Protein 1ORU (pdb70)

Organism: Bacillus subtilis (strain 168) (NCBI:txid224308)

Nearest PDB structures (foldseek):
  1oru-assembly1_B  TM=1.001E+00  e=6.224E-38  Bacillus subtilis
  5yhh-assembly1_A  TM=7.419E-01  e=4.496E-05  Geobacillus stearothermophilus
  7p41-assembly1_D  TM=6.239E-01  e=7.437E-05  Homo sapiens
  6fw2-assembly1_A  TM=5.948E-01  e=1.485E-04  Homo sapiens
  4h02-assembly2_D  TM=1.790E-01  e=3.484E+00  Plasmodium falciparum 3D7

Foldseek 3Di:
DDKKWWFQWFWAAQDCDLQTDTFKFWADFQATVSGPRGDQWDFDDPVNPPPGGDIDGRFQRFFEAELQLQVQLCVLPHPGDDVSLLSHRTYIYPHQQQPQDFQKWKAFPFGWIWGWPHHDQDDQRSQVSVCVVVVVDPPSSVSSNVSCVSRVHTGTGTPGIGMHGRTTMMMIGGDD/DDKWWWFQWFWAAQDCDLQTDTWKFWADFQATVNGNRRDQWDFDDPVNPPPTGDIDGRFQRAWEAELVLQVQLCVLPHPTDDCSLLSHRTYMYDDQQQPQDFQKKKAWPFRWIWGWPHHDQDDQRSQVSVCVVVVVDPPSSVSSNVSCPSRSGTGTGTPGIDMHGRTIMMMMGGDD

Secondary structure (DSSP, 8-state):
-B--EEEEEE-B--SS-SS-B--EEEEBTTBSTTSTT-SSEEE--TT----TT-EEE----EEEEEHHHHHHHHH---S---GGGGT-SEEEE---GGGPPTT-EEE-TTS-EEEEEEE----HHHHHHHHHHSTTSTTHHHHHHHHSTTSS-EEEEEEE-EEEETT-EEEEEB--/-B--EEEEEE-B--SSSS--B--EEEEBTTBSTTSTT-SSEEE--TT----TT-EEE---SEEEEEHHHHHHHHH---S---GGGGT-SEEEE---GGGPPTT-EEE-TTS-EEEEEEE----HHHHHHHHHH-TTSSSHHHHHHHHHTT-S-EEEEEEE-EEEETT-EEEEEB--

Solvent-accessible surface area: 15617 Å² total

InterPro domains:
  IPR005302 Molybdenum cofactor sulfurase, C-terminal [PF03473] (62-177)
  IPR005302 Molybdenum cofactor sulfurase, C-terminal [PS51340] (15-179)
  IPR011037 Pyruvate kinase-like, insert domain superfamily [SSF50800] (1-179)
  IPR052716 MOSC domain-containing protein [PTHR36930] (4-184)

CATH classification: 2.40.33.20

Radius of gyration: 21.61 Å; Cα contacts (8 Å, |Δi|>4): 963; chains: 2; bounding box: 48×50×66 Å

Structure (mmCIF, N/CA/C/O backbone):
data_1ORU
#
_entry.id   1ORU
#
_cell.length_a   42.652
_cell.length_b   87.202
_cell.length_c   122.249
_cell.angle_alpha   90.00
_cell.angle_beta   90.00
_cell.angle_gamma   90.00
#
_symmetry.space_group_name_H-M   'P 21 21 21'
#
loop_
_entity.id
_entity.type
_entity.pdbx_description
1 polymer 'yuaD protein'
2 non-polymer 'SULFATE ION'
3 non-polymer 'CHLORIDE ION'
4 water water
#
loop_
_atom_site.group_PDB
_atom_site.id
_atom_site.type_symbol
_atom_site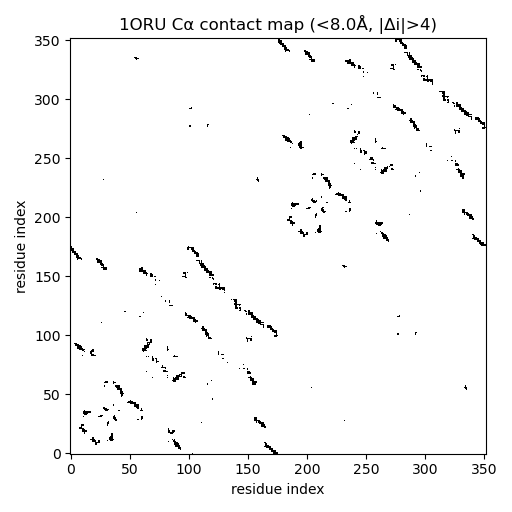.label_atom_id
_atom_site.label_alt_id
_atom_site.label_comp_id
_atom_site.label_asym_id
_atom_site.label_entity_id
_atom_site.label_seq_id
_atom_site.pdbx_PDB_ins_code
_atom_site.Cartn_x
_atom_site.Cartn_y
_atom_site.Cartn_z
_atom_site.occupancy
_atom_site.B_iso_or_equiv
_atom_site.auth_seq_id
_atom_site.auth_comp_id
_atom_site.auth_asym_id
_atom_site.auth_atom_id
_atom_site.pdbx_PDB_model_num
ATOM 9 N N . TRP A 1 5 ? 18.835 54.999 38.718 1.00 52.22 2 TRP A N 1
ATOM 10 C CA . TRP A 1 5 ? 18.496 56.036 37.752 1.00 46.43 2 TRP A CA 1
ATOM 11 C C . TRP A 1 5 ? 19.434 57.228 37.900 1.00 45.12 2 TRP A C 1
ATOM 12 O O . TRP A 1 5 ? 19.279 58.013 38.831 1.00 45.71 2 TRP A O 1
ATOM 23 N N . LYS A 1 6 ? 20.409 57.368 37.006 1.00 44.08 3 LYS A N 1
ATOM 24 C CA . LYS A 1 6 ? 21.302 58.523 37.089 1.00 42.61 3 LYS A CA 1
ATOM 25 C C . LYS A 1 6 ? 20.816 59.537 36.058 1.00 39.15 3 LYS A C 1
ATOM 26 O O . LYS A 1 6 ? 20.659 59.211 34.881 1.00 37.66 3 LYS A O 1
ATOM 32 N N . ARG A 1 7 ? 20.565 60.762 36.504 1.00 35.63 4 ARG A N 1
ATOM 33 C CA . ARG A 1 7 ? 20.079 61.803 35.608 1.00 32.66 4 ARG A CA 1
ATOM 34 C C . ARG A 1 7 ? 21.157 62.715 35.049 1.00 31.52 4 ARG A C 1
ATOM 35 O O . ARG A 1 7 ? 22.111 63.067 35.739 1.00 29.17 4 ARG A O 1
ATOM 59 N N . THR A 1 9 ? 21.729 65.997 31.789 1.00 22.74 6 THR A N 1
ATOM 60 C CA . THR A 1 9 ? 21.110 66.895 30.824 1.00 19.66 6 THR A CA 1
ATOM 61 C C . THR A 1 9 ? 21.879 66.884 29.508 1.00 17.99 6 THR A C 1
ATOM 62 O O . THR A 1 9 ? 23.112 66.886 29.502 1.00 17.42 6 THR A O 1
ATOM 66 N N . ALA A 1 10 ? 21.143 66.843 28.402 1.00 15.21 7 ALA A N 1
ATOM 67 C CA . ALA A 1 10 ? 21.739 66.867 27.072 1.00 14.19 7 ALA A CA 1
ATOM 68 C C . ALA A 1 10 ? 20.873 67.764 26.195 1.00 14.30 7 ALA A C 1
ATOM 69 O O . ALA A 1 10 ? 19.995 68.474 26.698 1.00 12.27 7 ALA A O 1
ATOM 71 N N . LYS A 1 11 ? 21.101 67.716 24.888 1.00 12.97 8 LYS A N 1
ATOM 72 C CA . LYS A 1 11 ? 20.373 68.575 23.971 1.00 13.60 8 LYS A CA 1
ATOM 73 C C . LYS A 1 11 ? 20.000 67.922 22.649 1.00 14.82 8 LYS A C 1
ATOM 74 O O . LYS A 1 11 ? 20.761 67.133 22.098 1.00 13.57 8 LYS A O 1
ATOM 80 N N . ALA A 1 12 ? 18.815 68.261 22.148 1.00 14.59 9 ALA A N 1
ATOM 81 C CA . ALA A 1 12 ? 18.359 67.752 20.863 1.00 15.26 9 ALA A CA 1
ATOM 82 C C . ALA A 1 12 ? 18.793 68.811 19.848 1.00 15.94 9 ALA A C 1
ATOM 83 O O . ALA A 1 12 ? 18.141 69.849 19.712 1.00 16.87 9 ALA A O 1
ATOM 85 N N . GLU A 1 13 ? 19.910 68.562 19.165 1.00 16.79 10 GLU A N 1
ATOM 86 C CA . GLU A 1 13 ? 20.440 69.500 18.171 1.00 17.35 10 GLU A CA 1
ATOM 87 C C . GLU A 1 13 ? 19.589 69.556 16.915 1.00 17.11 10 GLU A C 1
ATOM 88 O O . GLU A 1 13 ? 19.429 70.621 16.316 1.00 17.81 10 GLU A O 1
ATOM 94 N N . GLY A 1 14 ? 19.053 68.407 16.513 1.00 13.70 11 GLY A N 1
ATOM 95 C CA . GLY A 1 14 ? 18.239 68.366 15.315 1.00 13.24 11 GLY A CA 1
ATOM 96 C C . GLY A 1 14 ? 17.123 67.344 15.358 1.00 12.99 11 GLY A C 1
ATOM 97 O O . GLY A 1 14 ? 17.231 66.320 16.036 1.00 12.98 11 GLY A O 1
ATOM 98 N N . LEU A 1 15 ? 16.044 67.639 14.640 1.00 13.00 12 LEU A N 1
ATOM 99 C CA . LEU A 1 15 ? 14.883 66.757 14.551 1.00 14.13 12 LEU A CA 1
ATOM 100 C C . LEU A 1 15 ? 14.665 66.511 13.060 1.00 15.42 12 LEU A C 1
ATOM 101 O O . LEU A 1 15 ? 14.835 67.429 12.247 1.00 17.07 12 LEU A O 1
ATOM 106 N N . TYR A 1 16 ? 14.288 65.288 12.694 1.00 13.40 13 TYR A N 1
ATOM 107 C CA . TYR A 1 16 ? 14.104 64.951 11.283 1.00 14.05 13 TYR A CA 1
ATOM 108 C C . TYR A 1 16 ? 12.980 63.942 11.072 1.00 15.63 13 TYR A C 1
ATOM 109 O O . TYR A 1 16 ? 12.689 63.125 11.947 1.00 15.05 13 TYR A O 1
ATOM 118 N N . ILE A 1 17 ? 12.369 63.979 9.893 1.00 15.26 14 ILE A N 1
ATOM 119 C CA . ILE A 1 17 ? 11.291 63.053 9.587 1.00 16.42 14 ILE A CA 1
ATOM 120 C C . ILE A 1 17 ? 11.489 62.404 8.222 1.00 17.77 14 ILE A C 1
ATOM 121 O O . ILE A 1 17 ? 12.066 63.008 7.315 1.00 17.48 14 ILE A O 1
ATOM 126 N N . ALA A 1 18 ? 11.022 61.165 8.094 1.00 18.86 15 ALA A N 1
ATOM 127 C CA . ALA A 1 18 ? 11.092 60.428 6.834 1.00 19.56 15 ALA A CA 1
ATOM 128 C C . ALA A 1 18 ? 9.653 60.463 6.333 1.00 20.85 15 ALA A C 1
ATOM 129 O O . ALA A 1 18 ? 8.857 59.586 6.664 1.00 20.53 15 ALA A O 1
ATOM 131 N N . ASP A 1 19 ? 9.316 61.488 5.552 1.00 20.96 16 ASP A N 1
ATOM 132 C CA . ASP A 1 19 ? 7.952 61.651 5.058 1.00 23.14 16 ASP A CA 1
ATOM 133 C C . ASP A 1 19 ? 7.631 60.923 3.757 1.00 21.47 16 ASP A C 1
ATOM 134 O O . ASP A 1 19 ? 6.505 60.996 3.261 1.00 22.69 16 ASP A O 1
ATOM 139 N N . THR A 1 20 ? 8.617 60.225 3.206 1.00 21.44 17 THR A N 1
ATOM 140 C CA . THR A 1 20 ? 8.416 59.456 1.982 1.00 21.72 17 THR A CA 1
ATOM 141 C C . THR A 1 20 ? 8.937 58.046 2.222 1.00 23.77 17 THR A C 1
ATOM 142 O O . THR A 1 20 ? 9.210 57.664 3.365 1.00 22.47 17 THR A O 1
ATOM 146 N N . LYS A 1 21 ? 9.088 57.281 1.148 1.00 24.33 18 LYS A N 1
ATOM 147 C CA . LYS A 1 21 ? 9.585 55.913 1.249 1.00 26.74 18 LYS A CA 1
ATOM 148 C C . LYS A 1 21 ? 11.086 55.874 1.534 1.00 24.50 18 LYS A C 1
ATOM 149 O O . LYS A 1 21 ? 11.610 54.853 1.968 1.00 24.95 18 LYS A O 1
ATOM 155 N N . SER A 1 22 ? 11.775 56.982 1.284 1.00 23.42 19 SER A N 1
ATOM 156 C CA . SER A 1 22 ? 13.216 57.064 1.523 1.00 21.93 19 SER A CA 1
ATOM 157 C C . SER A 1 22 ? 13.507 57.103 3.017 1.00 23.38 19 SER A C 1
ATOM 158 O O . SER A 1 22 ? 12.781 57.748 3.766 1.00 22.34 19 SER A O 1
ATOM 161 N N . PHE A 1 23 ? 14.565 56.430 3.459 1.00 23.11 20 PHE A N 1
ATOM 162 C CA . PHE A 1 23 ? 14.870 56.460 4.881 1.00 24.36 20 PHE A CA 1
ATOM 163 C C . PHE A 1 23 ? 15.746 57.650 5.248 1.00 24.34 20 PHE A C 1
ATOM 164 O O . PHE A 1 23 ? 15.991 57.903 6.425 1.00 25.10 20 PHE A O 1
ATOM 172 N N . VAL A 1 24 ? 16.219 58.383 4.242 1.00 21.79 21 VAL A N 1
ATOM 173 C CA . VAL A 1 24 ? 17.023 59.570 4.505 1.00 20.63 21 VAL A CA 1
ATOM 174 C C . VAL A 1 24 ? 16.011 60.623 4.943 1.00 21.07 21 VAL A C 1
ATOM 175 O O . VAL A 1 24 ? 15.108 60.997 4.192 1.00 21.08 21 VAL A O 1
ATOM 179 N N . THR A 1 25 ? 16.158 61.079 6.180 1.00 19.70 22 THR A N 1
ATOM 180 C CA . THR A 1 25 ? 15.236 62.040 6.762 1.00 18.90 22 THR A CA 1
ATOM 181 C C . THR A 1 25 ? 15.528 63.491 6.399 1.00 19.77 22 THR A C 1
ATOM 182 O O . THR A 1 25 ? 16.603 63.805 5.878 1.00 17.26 22 THR A O 1
ATOM 186 N N . LYS A 1 26 ? 14.556 64.367 6.658 1.00 19.07 23 LYS A N 1
ATOM 187 C CA . LYS A 1 26 ? 14.721 65.792 6.385 1.00 20.07 23 LYS A CA 1
ATOM 188 C C . LYS A 1 26 ? 14.449 66.583 7.659 1.00 18.63 23 LYS A C 1
ATOM 189 O O . LYS A 1 26 ? 13.506 66.293 8.402 1.00 17.78 23 LYS A O 1
ATOM 195 N N . GLN A 1 27 ? 15.287 67.581 7.909 1.00 18.69 24 GLN A N 1
ATOM 196 C CA . GLN A 1 27 ? 15.177 68.378 9.118 1.00 18.49 24 GLN A CA 1
ATOM 197 C C . GLN A 1 27 ? 13.880 69.168 9.258 1.00 19.30 24 GLN A C 1
ATOM 198 O O . GLN A 1 27 ? 13.355 69.725 8.286 1.00 18.02 24 GLN A O 1
ATOM 212 N N A ASP A 1 29 ? 11.608 71.790 12.233 0.50 20.03 26 ASP A N 1
ATOM 213 N N B ASP A 1 29 ? 11.618 71.795 12.235 0.50 19.81 26 ASP A N 1
ATOM 214 C CA A ASP A 1 29 ? 11.766 72.670 13.382 0.50 21.23 26 ASP A CA 1
ATOM 215 C CA B ASP A 1 29 ? 11.789 72.658 13.396 0.50 20.80 26 ASP A CA 1
ATOM 216 C C A ASP A 1 29 ? 11.042 72.053 14.573 0.50 19.86 26 ASP A C 1
ATOM 217 C C B ASP A 1 29 ? 11.035 72.060 14.578 0.50 19.58 26 ASP A C 1
ATOM 218 O O A ASP A 1 29 ? 11.349 72.351 15.725 0.48 19.08 26 ASP A O 1
ATOM 219 O O B ASP A 1 29 ? 11.311 72.379 15.732 0.48 18.75 26 ASP A O 1
ATOM 228 N N . LYS A 1 30 ? 10.080 71.184 14.281 1.00 19.04 27 LYS A N 1
ATOM 229 C CA . LYS A 1 30 ? 9.286 70.538 15.321 1.00 19.30 27 LYS A CA 1
ATOM 230 C C . LYS A 1 30 ? 8.819 69.155 14.884 1.00 18.15 27 LYS A C 1
ATOM 231 O O . LYS A 1 30 ? 8.680 68.887 13.691 1.00 18.81 27 LYS A O 1
ATOM 237 N N . LEU A 1 31 ? 8.577 68.285 15.860 1.00 17.50 28 LEU A N 1
ATOM 238 C CA . LEU A 1 31 ? 8.082 66.936 15.600 1.00 16.16 28 LEU A CA 1
ATOM 239 C C . LEU A 1 31 ? 7.062 66.590 16.670 1.00 17.37 28 LEU A C 1
ATOM 240 O O . LEU A 1 31 ? 7.172 67.036 17.814 1.00 15.23 28 LEU A O 1
ATOM 245 N N . ASP A 1 32 ? 6.060 65.805 16.291 1.00 16.31 29 ASP A N 1
ATOM 246 C CA . ASP A 1 32 ? 5.066 65.363 17.249 1.00 17.09 29 ASP A CA 1
ATOM 247 C C . ASP A 1 32 ? 5.370 63.906 17.557 1.00 16.19 29 ASP A C 1
ATOM 248 O O . ASP A 1 32 ? 5.533 63.095 16.643 1.00 16.29 29 ASP A O 1
ATOM 253 N N . PHE A 1 33 ? 5.489 63.584 18.839 1.00 15.37 30 PHE A N 1
ATOM 254 C CA . PHE A 1 33 ? 5.723 62.209 19.256 1.00 14.99 30 PHE A CA 1
ATOM 255 C C . PHE A 1 33 ? 4.385 61.719 19.790 1.00 15.66 30 PHE A C 1
ATOM 256 O O . PHE A 1 33 ? 3.744 62.397 20.594 1.00 15.11 30 PHE A O 1
ATOM 264 N N . ASP A 1 34 ? 3.961 60.551 19.333 1.00 16.95 31 ASP A N 1
ATOM 265 C CA . ASP A 1 34 ? 2.704 59.972 19.792 1.00 18.24 31 ASP A CA 1
ATOM 266 C C . ASP A 1 34 ? 2.962 58.473 19.881 1.00 16.82 31 ASP A C 1
ATOM 267 O O . ASP A 1 34 ? 3.986 57.989 19.400 1.00 14.79 31 ASP A O 1
ATOM 272 N N . TYR A 1 35 ? 2.056 57.731 20.506 1.00 15.57 32 TYR A N 1
ATOM 273 C CA . TYR A 1 35 ? 2.255 56.294 20.592 1.00 16.92 32 TYR A CA 1
ATOM 274 C C . TYR A 1 35 ? 2.399 55.780 19.159 1.00 16.53 32 TYR A C 1
ATOM 275 O O . TYR A 1 35 ? 1.557 56.056 18.308 1.00 19.33 32 TYR A O 1
ATOM 284 N N . GLY A 1 36 ? 3.481 55.061 18.889 1.00 15.72 33 GLY A N 1
ATOM 285 C CA . GLY A 1 36 ? 3.703 54.554 17.547 1.00 16.45 33 GLY A CA 1
ATOM 286 C C . GLY A 1 36 ? 4.834 55.289 16.848 1.00 16.64 33 GLY A C 1
ATOM 287 O O . GLY A 1 36 ? 5.392 54.798 15.860 1.00 16.55 33 GLY A O 1
ATOM 288 N N . GLY A 1 37 ? 5.171 56.474 17.352 1.00 16.76 34 GLY A N 1
ATOM 289 C CA . GLY A 1 37 ? 6.253 57.245 16.765 1.00 16.00 34 GLY A CA 1
ATOM 290 C C . GLY A 1 37 ? 5.844 58.637 16.313 1.00 18.17 34 GLY A C 1
ATOM 291 O O . GLY A 1 37 ? 5.050 59.311 16.978 1.00 17.36 34 GLY A O 1
ATOM 292 N N . ILE A 1 38 ? 6.388 59.057 15.174 1.00 16.24 35 ILE A N 1
ATOM 293 C CA . ILE A 1 38 ? 6.105 60.370 14.591 1.00 17.26 35 ILE A CA 1
ATOM 294 C C . ILE A 1 38 ? 5.032 60.252 13.506 1.00 18.77 35 ILE A C 1
ATOM 295 O O . ILE A 1 38 ? 5.272 59.654 12.457 1.00 19.51 35 ILE A O 1
ATOM 300 N N . PRO A 1 39 ? 3.841 60.825 13.736 1.00 20.66 36 PRO A N 1
ATOM 301 C CA . PRO A 1 39 ? 2.799 60.726 12.710 1.00 22.07 36 PRO A CA 1
ATOM 302 C C . PRO A 1 39 ? 3.320 61.203 11.354 1.00 23.65 36 PRO A C 1
ATOM 303 O O . PRO A 1 39 ? 3.970 62.248 11.258 1.00 21.74 36 PRO A O 1
ATOM 307 N N . GLY A 1 40 ? 3.053 60.420 10.313 1.00 25.10 37 GLY A N 1
ATOM 308 C CA . GLY A 1 40 ? 3.500 60.788 8.982 1.00 26.20 37 GLY A CA 1
ATOM 309 C C . GLY A 1 40 ? 4.905 60.317 8.661 1.00 26.21 37 GLY A C 1
ATOM 310 O O . GLY A 1 40 ? 5.359 60.434 7.523 1.00 27.76 37 GLY A O 1
ATOM 311 N N . ASP A 1 41 ? 5.596 59.784 9.663 1.00 23.63 38 ASP A N 1
ATOM 312 C CA . ASP A 1 41 ? 6.956 59.291 9.477 1.00 22.74 38 ASP A CA 1
ATOM 313 C C . ASP A 1 41 ? 6.955 57.872 8.920 1.00 22.62 38 ASP A C 1
ATOM 314 O O . ASP A 1 41 ? 6.008 57.115 9.137 1.00 23.69 38 ASP A O 1
ATOM 319 N N . LEU A 1 42 ? 8.035 57.517 8.229 1.00 22.31 39 LEU A N 1
ATOM 320 C CA . LEU A 1 42 ? 8.194 56.196 7.627 1.00 23.76 39 LEU A CA 1
ATOM 321 C C . LEU A 1 42 ? 8.118 55.037 8.618 1.00 25.38 39 LEU A C 1
ATOM 322 O O . LEU A 1 42 ? 7.694 53.940 8.255 1.00 25.44 39 LEU A O 1
ATOM 327 N N . HIS A 1 43 ? 8.533 55.267 9.861 1.00 24.27 40 HIS A N 1
ATOM 328 C CA . HIS A 1 43 ? 8.503 54.202 10.855 1.00 25.97 40 HIS A CA 1
ATOM 329 C C . HIS A 1 43 ? 7.413 54.336 11.911 1.00 26.24 40 HIS A C 1
ATOM 330 O O . HIS A 1 43 ? 7.505 53.729 12.981 1.00 27.81 40 HIS A O 1
ATOM 337 N N . PHE A 1 44 ? 6.376 55.111 11.605 1.00 24.81 41 PHE A N 1
ATOM 338 C CA . PHE A 1 44 ? 5.265 55.315 12.530 1.00 25.76 41 PHE A CA 1
ATOM 339 C C . PHE A 1 44 ? 4.302 54.135 12.517 1.00 27.13 41 PHE A C 1
ATOM 340 O O . PHE A 1 44 ? 4.029 53.563 11.461 1.00 27.16 41 PHE A O 1
ATOM 348 N N . GLY A 1 45 ? 3.784 53.774 13.689 1.00 24.99 42 GLY A N 1
ATOM 349 C CA . GLY A 1 45 ? 2.834 52.683 13.745 1.00 24.51 42 GLY A CA 1
ATOM 350 C C . GLY A 1 45 ? 2.979 51.709 14.894 1.00 23.87 42 GLY A C 1
ATOM 351 O O . GLY A 1 45 ? 4.040 51.589 15.506 1.00 23.13 42 GLY A O 1
ATOM 352 N N . LEU A 1 46 ? 1.885 51.009 15.171 1.00 25.76 43 LEU A N 1
ATOM 353 C CA . LEU A 1 46 ? 1.831 50.006 16.227 1.00 26.25 43 LEU A CA 1
ATOM 354 C C . LEU A 1 46 ? 2.627 48.781 15.789 1.00 25.53 43 LEU A C 1
ATOM 355 O O . LEU A 1 46 ? 3.269 48.120 16.602 1.00 24.24 43 LEU A O 1
ATOM 360 N N . THR A 1 47 ? 2.586 48.487 14.493 1.00 24.58 44 THR A N 1
ATOM 361 C CA . THR A 1 47 ? 3.279 47.324 13.969 1.00 23.58 44 THR A CA 1
ATOM 362 C C . THR A 1 47 ? 4.236 47.635 12.827 1.00 23.79 44 THR A C 1
ATOM 363 O O . THR A 1 47 ? 4.266 48.749 12.299 1.00 23.53 44 THR A O 1
ATOM 367 N N . LYS A 1 48 ? 5.016 46.627 12.457 1.00 24.28 45 LYS A N 1
ATOM 368 C CA . LYS A 1 48 ? 5.970 46.728 11.363 1.00 24.29 45 LYS A CA 1
ATOM 369 C C . LYS A 1 48 ? 6.160 45.322 10.803 1.00 25.31 45 LYS A C 1
ATOM 370 O O . LYS A 1 48 ? 5.732 44.340 11.415 1.00 24.23 45 LYS A O 1
ATOM 376 N N . LYS A 1 49 ? 6.788 45.227 9.636 1.00 25.26 46 LYS A N 1
ATOM 377 C CA . LYS A 1 49 ? 7.050 43.931 9.024 1.00 26.34 46 LYS A CA 1
ATOM 378 C C . LYS A 1 49 ? 8.452 43.500 9.436 1.00 25.76 46 LYS A C 1
ATOM 379 O O . LYS A 1 49 ? 9.389 44.296 9.400 1.00 25.52 46 LYS A O 1
ATOM 385 N N . ALA A 1 50 ? 8.589 42.242 9.843 1.00 23.96 47 ALA A N 1
ATOM 386 C CA . ALA A 1 50 ? 9.877 41.717 10.275 1.00 24.16 47 ALA A CA 1
ATOM 387 C C . ALA A 1 50 ? 10.878 41.689 9.126 1.00 24.01 47 ALA A C 1
ATOM 388 O O . ALA A 1 50 ? 10.514 41.473 7.970 1.00 24.66 47 ALA A O 1
ATOM 390 N N . GLY A 1 51 ? 12.142 41.907 9.458 1.00 23.87 48 GLY A N 1
ATOM 391 C CA . GLY A 1 51 ? 13.181 41.896 8.449 1.00 24.50 48 GLY A CA 1
ATOM 392 C C . GLY A 1 51 ? 14.459 41.319 9.011 1.00 25.57 48 GLY A C 1
ATOM 393 O O . GLY A 1 51 ? 14.430 40.506 9.937 1.00 25.76 48 GLY A O 1
ATOM 394 N N . ALA A 1 52 ? 15.587 41.753 8.459 1.00 25.73 49 ALA A N 1
ATOM 395 C CA . ALA A 1 52 ? 16.890 41.273 8.892 1.00 25.44 49 ALA A CA 1
ATOM 396 C C . ALA A 1 52 ? 17.196 41.598 10.354 1.00 25.36 49 ALA A C 1
ATOM 397 O O . ALA A 1 52 ? 17.990 40.907 10.993 1.00 25.79 49 ALA A O 1
ATOM 399 N N . ARG A 1 53 ? 16.570 42.645 10.885 1.00 24.55 50 ARG A N 1
ATOM 400 C CA . ARG A 1 53 ? 16.803 43.032 12.273 1.00 24.98 50 ARG A CA 1
ATOM 401 C C . ARG A 1 53 ? 16.083 42.115 13.255 1.00 23.94 50 ARG A C 1
ATOM 402 O O . ARG A 1 53 ? 16.468 42.022 14.420 1.00 25.71 50 ARG A O 1
ATOM 410 N N . GLU A 1 54 ? 15.037 41.444 12.785 1.00 22.64 51 GLU A N 1
ATOM 411 C CA . GLU A 1 54 ? 14.282 40.518 13.627 1.00 22.21 51 GLU A CA 1
ATOM 412 C C . GLU A 1 54 ? 14.309 39.157 12.932 1.00 21.91 51 GLU A C 1
ATOM 413 O O . GLU A 1 54 ? 13.284 38.670 12.463 1.00 22.08 51 GLU A O 1
ATOM 419 N N . PRO A 1 55 ? 15.494 38.524 12.872 1.00 22.64 52 PRO A N 1
ATOM 420 C CA . PRO A 1 55 ? 15.704 37.222 12.234 1.00 23.16 52 PRO A CA 1
ATOM 421 C C . PRO A 1 55 ? 14.937 36.025 12.794 1.00 22.83 52 PRO A C 1
ATOM 422 O O . PRO A 1 55 ? 14.844 34.997 12.128 1.00 22.57 52 PRO A O 1
ATOM 434 N N . PHE A 1 57 ? 11.853 35.897 13.178 1.00 21.76 54 PHE A N 1
ATOM 435 C CA . PHE A 1 57 ? 10.542 35.897 12.540 1.00 22.74 54 PHE A CA 1
ATOM 436 C C . PHE A 1 57 ? 10.734 35.733 11.042 1.00 24.96 54 PHE A C 1
ATOM 437 O O . PHE A 1 57 ? 11.784 36.080 10.506 1.00 23.73 54 PHE A O 1
ATOM 445 N N . SER A 1 58 ? 9.720 35.201 10.370 1.00 26.63 55 SER A N 1
ATOM 446 C CA . SER A 1 58 ? 9.785 35.045 8.925 1.00 28.20 55 SER A CA 1
ATOM 447 C C . SER A 1 58 ? 9.701 36.449 8.340 1.00 27.38 55 SER A C 1
ATOM 448 O O . SER A 1 58 ? 8.903 37.268 8.795 1.00 25.30 55 SER A O 1
ATOM 451 N N A ARG A 1 59 ? 10.532 36.727 7.341 0.50 27.85 56 ARG A N 1
ATOM 452 N N B ARG A 1 59 ? 10.528 36.723 7.336 0.50 28.15 56 ARG A N 1
ATOM 453 C CA A ARG A 1 59 ? 10.538 38.034 6.700 0.50 28.98 56 ARG A CA 1
ATOM 454 C CA B ARG A 1 59 ? 10.536 38.028 6.685 0.50 29.59 56 ARG A CA 1
ATOM 455 C C A ARG A 1 59 ? 9.112 38.417 6.309 0.50 27.92 56 ARG A C 1
ATOM 456 C C B ARG A 1 59 ? 9.111 38.419 6.298 0.50 28.31 56 ARG A C 1
ATOM 457 O O A ARG A 1 59 ? 8.381 37.612 5.733 0.48 28.47 56 ARG A O 1
ATOM 458 O O B ARG A 1 59 ? 8.378 37.622 5.714 0.47 28.83 56 ARG A O 1
ATOM 473 N N . GLY A 1 60 ? 8.716 39.642 6.645 1.00 27.75 57 GLY A N 1
ATOM 474 C CA . GLY A 1 60 ? 7.380 40.110 6.318 1.00 25.60 57 GLY A CA 1
ATOM 475 C C . GLY A 1 60 ? 6.316 39.879 7.379 1.00 25.79 57 GLY A C 1
ATOM 476 O O . GLY A 1 60 ? 5.201 40.390 7.264 1.00 24.85 57 GLY A O 1
ATOM 477 N N . THR A 1 61 ? 6.649 39.105 8.408 1.00 24.52 58 THR A N 1
ATOM 478 C CA . THR A 1 61 ? 5.706 38.818 9.487 1.00 23.23 58 THR A CA 1
ATOM 479 C C . THR A 1 61 ? 5.354 40.109 10.218 1.00 23.18 58 THR A C 1
ATOM 480 O O . THR A 1 61 ? 6.241 40.892 10.542 1.00 22.79 58 THR A O 1
ATOM 484 N N . GLU A 1 62 ? 4.070 40.335 10.478 1.00 22.24 59 GLU A N 1
ATOM 485 C CA . GLU A 1 62 ? 3.668 41.541 11.193 1.00 24.57 59 GLU A CA 1
ATOM 486 C C . GLU A 1 62 ? 3.969 41.381 12.679 1.00 23.11 59 GLU A C 1
ATOM 487 O O . GLU A 1 62 ? 3.508 40.434 13.322 1.00 19.93 59 GLU A O 1
ATOM 493 N N . ILE A 1 63 ? 4.757 42.311 13.210 1.00 20.81 60 ILE A N 1
ATOM 494 C CA . ILE A 1 63 ? 5.142 42.294 14.615 1.00 17.69 60 ILE A CA 1
ATOM 495 C C . ILE A 1 63 ? 5.021 43.696 15.188 1.00 17.29 60 ILE A C 1
ATOM 496 O O . ILE A 1 63 ? 4.832 44.668 14.454 1.00 18.09 60 ILE A O 1
ATOM 501 N N . PHE A 1 64 ? 5.130 43.793 16.507 1.00 15.68 61 PHE A N 1
ATOM 502 C CA . PHE A 1 64 ? 5.050 45.077 17.181 1.00 16.00 61 PHE A CA 1
ATOM 503 C C . PHE A 1 64 ? 6.195 45.969 16.695 1.00 15.88 61 PHE A C 1
ATOM 504 O O . PHE A 1 64 ? 7.307 45.490 16.482 1.00 17.39 61 PHE A O 1
ATOM 512 N N . ASN A 1 65 ? 5.923 47.261 16.535 1.00 19.00 62 ASN A N 1
ATOM 513 C CA . ASN A 1 65 ? 6.945 48.200 16.075 1.00 19.15 62 ASN A CA 1
ATOM 514 C C . ASN A 1 65 ? 7.763 48.765 17.233 1.00 18.99 62 ASN A C 1
ATOM 515 O O . ASN A 1 65 ? 7.396 49.756 17.866 1.00 21.29 62 ASN A O 1
ATOM 520 N N . ARG A 1 66 ? 8.890 48.118 17.481 1.00 18.61 63 ARG A N 1
ATOM 521 C CA . ARG A 1 66 ? 9.808 48.472 18.551 1.00 18.77 63 ARG A CA 1
ATOM 522 C C . ARG A 1 66 ? 10.744 49.628 18.182 1.00 19.62 63 ARG A C 1
ATOM 523 O O . ARG A 1 66 ? 11.214 50.362 19.049 1.00 19.92 63 ARG A O 1
ATOM 531 N N . ARG A 1 67 ? 11.015 49.781 16.891 1.00 18.56 64 ARG A N 1
ATOM 532 C CA . ARG A 1 67 ? 11.911 50.826 16.409 1.00 17.73 64 ARG A CA 1
ATOM 533 C C . ARG A 1 67 ? 11.124 52.040 15.909 1.00 18.05 64 ARG A C 1
ATOM 534 O O . ARG A 1 67 ? 11.109 52.342 14.713 1.00 18.25 64 ARG A O 1
ATOM 542 N N . GLN A 1 68 ? 10.479 52.738 16.839 1.00 15.61 65 GLN A N 1
ATOM 543 C CA . GLN A 1 68 ? 9.663 53.905 16.510 1.00 15.77 65 GLN A CA 1
ATOM 544 C C . GLN A 1 68 ? 10.441 55.191 16.279 1.00 15.01 65 GLN A C 1
ATOM 545 O O . GLN A 1 68 ? 10.092 55.975 15.403 1.00 16.24 65 GLN A O 1
ATOM 551 N N . ILE A 1 69 ? 11.490 55.407 17.066 1.00 14.73 66 ILE A N 1
ATOM 552 C CA . ILE A 1 69 ? 12.295 56.621 16.952 1.00 14.12 66 ILE A CA 1
ATOM 553 C C . ILE A 1 69 ? 13.774 56.262 16.929 1.00 14.88 66 ILE A C 1
ATOM 554 O O . ILE A 1 69 ? 14.238 55.461 17.739 1.00 14.96 66 ILE A O 1
ATOM 559 N N . SER A 1 70 ? 14.510 56.857 15.998 1.00 14.42 67 SER A N 1
ATOM 560 C CA . SER A 1 70 ? 15.935 56.597 15.876 1.00 15.35 67 SER A CA 1
ATOM 561 C C . SER A 1 70 ? 16.716 57.811 16.356 1.00 14.16 67 SER A C 1
ATOM 562 O O . SER A 1 70 ? 16.425 58.937 15.948 1.00 13.65 67 SER A O 1
ATOM 565 N N . ILE A 1 71 ? 17.701 57.581 17.223 1.00 12.42 68 ILE A N 1
ATOM 566 C CA . ILE A 1 71 ? 18.513 58.671 17.759 1.00 13.48 68 ILE A CA 1
ATOM 567 C C . ILE A 1 71 ? 20.016 58.452 17.569 1.00 13.08 68 ILE A C 1
ATOM 568 O O . ILE A 1 71 ? 20.518 57.340 17.736 1.00 12.09 68 ILE A O 1
ATOM 573 N N . VAL A 1 72 ? 20.723 59.522 17.214 1.00 13.50 69 VAL A N 1
ATOM 574 C CA . VAL A 1 72 ? 22.177 59.473 17.058 1.00 13.51 69 VAL A CA 1
ATOM 575 C C . VAL A 1 72 ? 22.736 60.700 17.770 1.00 14.08 69 VAL A C 1
ATOM 576 O O . VAL A 1 72 ? 22.0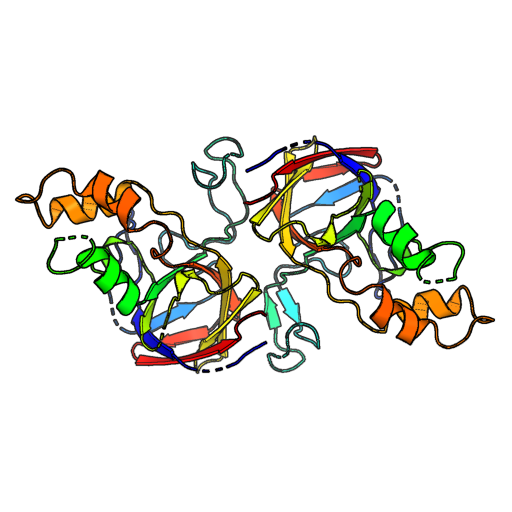28 61.688 17.961 1.00 15.36 69 VAL A O 1
ATOM 580 N N . SER A 1 73 ? 23.995 60.645 18.176 1.00 14.99 70 SER A N 1
ATOM 581 C CA . SER A 1 73 ? 24.583 61.797 18.829 1.00 16.57 70 SER A CA 1
ATOM 582 C C . SER A 1 73 ? 25.587 62.410 17.861 1.00 16.43 70 SER A C 1
ATOM 583 O O . SER A 1 73 ? 26.239 61.697 17.090 1.00 17.08 70 SER A O 1
ATOM 586 N N . ILE A 1 74 ? 25.685 63.733 17.885 1.00 16.31 71 ILE A N 1
ATOM 587 C CA . ILE A 1 74 ? 26.616 64.446 17.016 1.00 16.30 71 ILE A CA 1
ATOM 588 C C . ILE A 1 74 ? 28.032 63.936 17.275 1.00 16.47 71 ILE A C 1
ATOM 589 O O . ILE A 1 74 ? 28.811 63.734 16.338 1.00 16.97 71 ILE A O 1
ATOM 594 N N . GLU A 1 75 ? 28.361 63.728 18.550 1.00 16.19 72 GLU A N 1
ATOM 595 C CA . GLU A 1 75 ? 29.686 63.249 18.920 1.00 17.21 72 GLU A CA 1
ATOM 596 C C . GLU A 1 75 ? 30.027 61.902 18.281 1.00 17.01 72 GLU A C 1
ATOM 597 O O . GLU A 1 75 ? 31.116 61.735 17.728 1.00 16.78 72 GLU A O 1
ATOM 603 N N . GLU A 1 76 ? 29.108 60.940 18.356 1.00 16.55 73 GLU A N 1
ATOM 604 C CA . GLU A 1 76 ? 29.368 59.629 17.768 1.00 16.89 73 GLU A CA 1
ATOM 605 C C . GLU A 1 76 ? 29.409 59.685 16.236 1.00 17.31 73 GLU A C 1
ATOM 606 O O . GLU A 1 76 ? 30.183 58.960 15.605 1.00 17.95 73 GLU A O 1
ATOM 612 N N . CYS A 1 77 ? 28.596 60.548 15.635 1.00 18.05 74 CYS A N 1
ATOM 613 C CA . CYS A 1 77 ? 28.603 60.675 14.178 1.00 18.59 74 CYS A CA 1
ATOM 614 C C . CYS A 1 77 ? 29.960 61.196 13.726 1.00 19.30 74 CYS A C 1
ATOM 615 O O . CYS A 1 77 ? 30.474 60.775 12.691 1.00 19.00 74 CYS A O 1
ATOM 618 N N . ASN A 1 78 ? 30.531 62.119 14.498 1.00 19.82 75 ASN A N 1
ATOM 619 C CA . ASN A 1 78 ? 31.845 62.671 14.175 1.00 21.47 75 ASN A CA 1
ATOM 620 C C . ASN A 1 78 ? 32.871 61.556 14.316 1.00 22.47 75 ASN A C 1
ATOM 621 O O . ASN A 1 78 ? 33.845 61.479 13.554 1.00 22.37 75 ASN A O 1
ATOM 626 N N . GLU A 1 79 ? 32.644 60.687 15.294 1.00 20.61 76 GLU A N 1
ATOM 627 C CA . GLU A 1 79 ? 33.541 59.570 15.541 1.00 22.56 76 GLU A CA 1
ATOM 628 C C . GLU A 1 79 ? 33.532 58.630 14.341 1.00 21.26 76 GLU A C 1
ATOM 629 O O . GLU A 1 79 ? 34.585 58.161 13.907 1.00 21.97 76 GLU A O 1
ATOM 635 N N . ILE A 1 80 ? 32.346 58.358 13.805 1.00 20.99 77 ILE A N 1
ATOM 636 C CA . ILE A 1 80 ? 32.224 57.491 12.641 1.00 20.50 77 ILE A CA 1
ATOM 637 C C . ILE A 1 80 ? 32.972 58.142 11.474 1.00 22.59 77 ILE A C 1
ATOM 638 O O . ILE A 1 80 ? 33.746 57.479 10.777 1.00 22.19 77 ILE A O 1
ATOM 643 N N . ALA A 1 81 ? 32.744 59.441 11.274 1.00 22.54 78 ALA A N 1
ATOM 644 C CA . ALA A 1 81 ? 33.391 60.179 10.188 1.00 24.50 78 ALA A CA 1
ATOM 645 C C . ALA A 1 81 ? 34.903 59.994 10.228 1.00 25.99 78 ALA A C 1
ATOM 646 O O . ALA A 1 81 ? 35.522 59.668 9.215 1.00 25.02 78 ALA A O 1
ATOM 648 N N . LEU A 1 82 ? 35.495 60.198 11.400 1.00 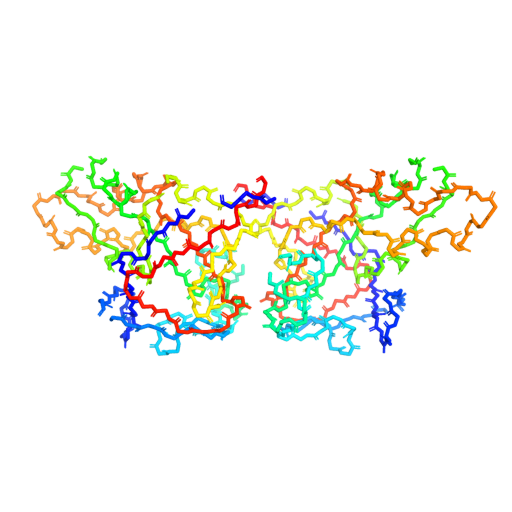27.92 79 LEU A N 1
ATOM 649 C CA . LEU A 1 82 ? 36.935 60.041 11.550 1.00 31.67 79 LEU A CA 1
ATOM 650 C C . LEU A 1 82 ? 37.399 58.633 11.200 1.00 31.78 79 LEU A C 1
ATOM 651 O O . LEU A 1 82 ? 38.366 58.459 10.460 1.00 31.47 79 LEU A O 1
ATOM 656 N N . LYS A 1 83 ? 36.708 57.631 11.731 1.00 30.74 80 LYS A N 1
ATOM 657 C CA . LYS A 1 83 ? 37.074 56.245 11.472 1.00 30.60 80 LYS A CA 1
ATOM 658 C C . LYS A 1 83 ? 36.946 55.876 9.995 1.00 30.57 80 LYS A C 1
ATOM 659 O O . LYS A 1 83 ? 37.692 55.038 9.494 1.00 31.69 80 LYS A O 1
ATOM 673 N N . GLY A 1 85 ? 37.312 58.118 7.559 1.00 28.97 82 GLY A N 1
ATOM 674 C CA . GLY A 1 85 ? 38.167 58.992 6.777 1.00 28.30 82 GLY A CA 1
ATOM 675 C C . GLY A 1 85 ? 37.400 59.982 5.917 1.00 28.38 82 GLY A C 1
ATOM 676 O O . GLY A 1 85 ? 37.898 60.411 4.875 1.00 28.09 82 GLY A O 1
ATOM 677 N N . VAL A 1 86 ? 36.187 60.340 6.334 1.00 26.01 83 VAL A N 1
ATOM 678 C CA . VAL A 1 86 ? 35.385 61.307 5.592 1.00 26.18 83 VAL A CA 1
ATOM 679 C C . VAL A 1 86 ? 35.178 62.557 6.448 1.00 26.65 83 VAL A C 1
ATOM 680 O O . VAL A 1 86 ? 35.163 62.480 7.677 1.00 26.07 83 VAL A O 1
ATOM 684 N N . PRO A 1 87 ? 35.011 63.724 5.805 1.00 26.42 84 PRO A N 1
ATOM 685 C CA . PRO A 1 87 ? 34.813 65.002 6.495 1.00 27.70 84 PRO A CA 1
ATOM 686 C C . PRO A 1 87 ? 33.604 65.103 7.418 1.00 28.26 84 PRO A C 1
ATOM 687 O O . PRO A 1 87 ? 33.670 65.769 8.452 1.00 28.71 84 PRO A O 1
ATOM 691 N N . ARG A 1 88 ? 32.502 64.453 7.059 1.00 28.57 85 ARG A N 1
ATOM 692 C CA . ARG A 1 88 ? 31.316 64.521 7.901 1.00 29.52 85 ARG A CA 1
ATOM 693 C C . ARG A 1 88 ? 30.284 63.435 7.631 1.00 28.09 85 ARG A C 1
ATOM 694 O O . ARG A 1 88 ? 30.225 62.865 6.542 1.00 26.57 85 ARG A O 1
ATOM 702 N N . ILE A 1 89 ? 29.474 63.159 8.650 1.00 25.21 86 ILE A N 1
ATOM 703 C CA . ILE A 1 89 ? 28.401 62.176 8.573 1.00 24.04 86 ILE A CA 1
ATOM 704 C C . ILE A 1 89 ? 27.157 62.884 9.108 1.00 22.51 86 ILE A C 1
ATOM 705 O O . ILE A 1 89 ? 27.098 63.225 10.284 1.00 23.09 86 ILE A O 1
ATOM 710 N N . LEU A 1 90 ? 26.172 63.109 8.245 1.00 23.07 87 LEU A N 1
ATOM 711 C CA . LEU A 1 90 ? 24.948 63.794 8.658 1.00 21.14 87 LEU A CA 1
ATOM 712 C C . LEU A 1 90 ? 23.903 62.832 9.210 1.00 19.51 87 LEU A C 1
ATOM 713 O O . LEU A 1 90 ? 23.700 61.746 8.670 1.00 17.54 87 LEU A O 1
ATOM 718 N N . PRO A 1 91 ? 23.221 63.226 10.301 1.00 17.80 88 PRO A N 1
ATOM 719 C CA . PRO A 1 91 ? 22.196 62.361 10.892 1.00 18.03 88 PRO A CA 1
ATOM 720 C C . PRO A 1 91 ? 21.157 61.914 9.861 1.00 18.27 88 PRO A C 1
ATOM 721 O O . PRO A 1 91 ? 20.650 60.791 9.927 1.00 17.27 88 PRO A O 1
ATOM 725 N N . GLU A 1 92 ? 20.853 62.797 8.909 1.00 18.17 89 GLU A N 1
ATOM 726 C CA . GLU A 1 92 ? 19.871 62.506 7.865 1.00 19.42 89 GLU A CA 1
ATOM 727 C C . GLU A 1 92 ? 20.227 61.259 7.065 1.00 18.82 89 GLU A C 1
ATOM 728 O O . GLU A 1 92 ? 19.358 60.450 6.726 1.00 17.21 89 GLU A O 1
ATOM 734 N N . TRP A 1 93 ? 21.510 61.118 6.755 1.00 18.37 90 TRP A N 1
ATOM 735 C CA . TRP A 1 93 ? 21.985 59.981 5.981 1.00 18.82 90 TRP A CA 1
ATOM 736 C C . TRP A 1 93 ? 21.763 58.668 6.720 1.00 19.59 90 TRP A C 1
ATOM 737 O O . TRP A 1 93 ? 21.626 57.610 6.097 1.00 19.76 90 TRP A O 1
ATOM 748 N N . LEU A 1 94 ? 21.735 58.738 8.046 1.00 18.19 91 LEU A 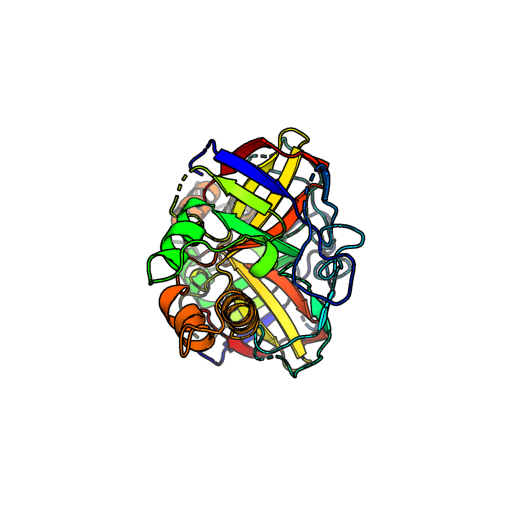N 1
ATOM 749 C CA . LEU A 1 94 ? 21.539 57.546 8.862 1.00 18.03 91 LEU A CA 1
ATOM 750 C C . LEU A 1 94 ? 20.066 57.342 9.201 1.00 18.62 91 LEU A C 1
ATOM 751 O O . LEU A 1 94 ? 19.712 56.426 9.945 1.00 19.93 91 LEU A O 1
ATOM 756 N N . GLY A 1 95 ? 19.211 58.198 8.651 1.00 16.89 92 GLY A N 1
ATOM 757 C CA . GLY A 1 95 ? 17.783 58.098 8.900 1.00 16.89 92 GLY A CA 1
ATOM 758 C C . GLY A 1 95 ? 17.379 58.410 10.332 1.00 15.98 92 GLY A C 1
ATOM 759 O O . GLY A 1 95 ? 16.356 57.922 10.821 1.00 14.21 92 GLY A O 1
ATOM 760 N N . ALA A 1 96 ? 18.177 59.222 11.013 1.00 16.08 93 ALA A N 1
ATOM 761 C CA . ALA A 1 96 ? 17.875 59.577 12.398 1.00 16.09 93 ALA A CA 1
ATOM 762 C C . ALA A 1 96 ? 16.702 60.552 12.494 1.00 14.87 93 ALA A C 1
ATOM 763 O O . ALA A 1 96 ? 16.475 61.356 11.591 1.00 15.03 93 ALA A O 1
ATOM 765 N N . ASN A 1 97 ? 15.960 60.470 13.595 1.00 12.75 94 ASN A N 1
ATOM 766 C CA . ASN A 1 97 ? 14.829 61.362 13.833 1.00 12.76 94 ASN A CA 1
ATOM 767 C C . ASN A 1 97 ? 15.257 62.437 14.819 1.00 13.20 94 ASN A C 1
ATOM 768 O O . ASN A 1 97 ? 14.698 63.532 14.849 1.00 12.06 94 ASN A O 1
ATOM 773 N N . VAL A 1 98 ? 16.247 62.107 15.639 1.00 12.45 95 VAL A N 1
ATOM 774 C CA . VAL A 1 98 ? 16.764 63.049 16.616 1.00 13.45 95 VAL A CA 1
ATOM 775 C C . VAL A 1 98 ? 18.280 62.944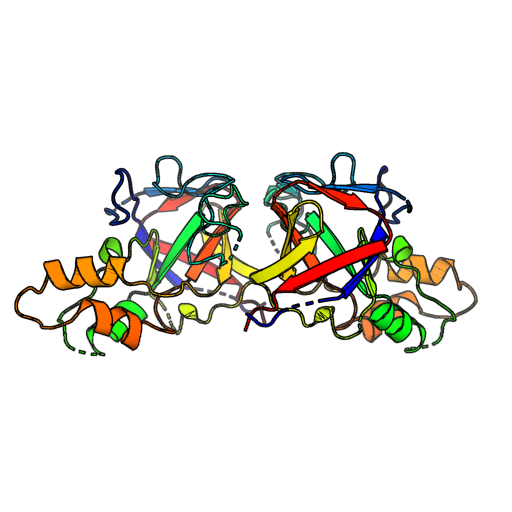 16.674 1.00 13.22 95 VAL A C 1
ATOM 776 O O . VAL A 1 98 ? 18.843 61.848 16.746 1.00 12.42 95 VAL A O 1
ATOM 780 N N . ALA A 1 99 ? 18.939 64.090 16.611 1.00 12.12 96 ALA A N 1
ATOM 781 C CA . ALA A 1 99 ? 20.386 64.127 16.710 1.00 13.14 96 ALA A CA 1
ATOM 782 C C . ALA A 1 99 ? 20.638 64.889 18.000 1.00 13.47 96 ALA A C 1
ATOM 783 O O . ALA A 1 99 ? 20.236 66.046 18.135 1.00 15.44 96 ALA A O 1
ATOM 785 N N . VAL A 1 100 ? 21.282 64.236 18.960 1.00 14.16 97 VAL A N 1
ATOM 786 C CA . VAL A 1 100 ? 21.560 64.873 20.239 1.00 14.48 97 VAL A CA 1
ATOM 787 C C . VAL A 1 100 ? 23.028 65.240 20.394 1.00 15.61 97 VAL A C 1
ATOM 788 O O . VAL A 1 100 ? 23.889 64.694 19.703 1.00 15.27 97 VAL A O 1
ATOM 792 N N . SER A 1 101 ? 23.299 66.192 21.283 1.00 15.07 98 SER A N 1
ATOM 793 C CA . SER A 1 101 ? 24.671 66.595 21.576 1.00 15.54 98 SER A CA 1
ATOM 794 C C . SER A 1 101 ? 24.817 66.457 23.086 1.00 15.20 98 SER A C 1
ATOM 795 O O . SER A 1 101 ? 23.822 66.505 23.824 1.00 14.32 98 SER A O 1
ATOM 798 N N . GLY A 1 102 ? 26.044 66.255 23.546 1.00 13.91 99 GLY A N 1
ATOM 799 C CA . GLY A 1 102 ? 26.264 66.085 24.964 1.00 15.36 99 GLY A CA 1
ATOM 800 C C . GLY A 1 102 ? 26.149 64.628 25.366 1.00 17.21 99 GLY A C 1
ATOM 801 O O . GLY A 1 102 ? 26.094 64.309 26.554 1.00 18.18 99 GLY A O 1
ATOM 818 N N . PRO A 1 104 ? 28.333 61.699 24.122 1.00 18.19 101 PRO A N 1
ATOM 819 C CA . PRO A 1 104 ? 29.405 61.004 23.402 1.00 18.88 101 PRO A CA 1
ATOM 820 C C . PRO A 1 104 ? 29.371 59.476 23.490 1.00 19.08 101 PRO A C 1
ATOM 821 O O . PRO A 1 104 ? 30.046 58.788 22.717 1.00 17.98 101 PRO A O 1
ATOM 825 N N A ASP A 1 105 ? 28.588 58.950 24.426 0.50 17.84 102 ASP A N 1
ATOM 826 N N B ASP A 1 105 ? 28.592 58.948 24.429 0.50 17.34 102 ASP A N 1
ATOM 827 C CA A ASP A 1 105 ? 28.472 57.507 24.586 0.50 18.39 102 ASP A CA 1
ATOM 828 C CA B ASP A 1 105 ? 28.466 57.504 24.593 0.50 17.48 102 ASP A CA 1
ATOM 829 C C A ASP A 1 105 ? 27.008 57.078 24.530 0.45 17.37 102 ASP A C 1
ATOM 830 C C B ASP A 1 105 ? 27.005 57.075 24.529 0.45 16.77 102 ASP A C 1
ATOM 831 O O A ASP A 1 105 ? 26.595 56.132 25.206 0.50 15.96 102 ASP A O 1
ATOM 832 O O B ASP A 1 105 ? 26.593 56.125 25.198 0.50 15.37 102 ASP A O 1
ATOM 841 N N . LEU A 1 106 ? 26.233 57.784 23.711 1.00 15.79 103 LEU A N 1
ATOM 842 C CA . LEU A 1 106 ? 24.809 57.504 23.541 1.00 14.55 103 LEU A CA 1
ATOM 843 C C . LEU A 1 106 ? 24.479 56.047 23.269 1.00 15.30 103 LEU A C 1
ATOM 844 O O . LEU A 1 106 ? 23.534 55.494 23.839 1.00 15.55 103 LEU A O 1
ATOM 849 N N . THR A 1 107 ? 25.246 55.426 22.385 1.00 14.15 104 THR A N 1
ATOM 850 C CA . THR A 1 107 ? 24.990 54.045 22.016 1.00 16.09 104 THR A CA 1
ATOM 851 C C . THR A 1 107 ? 24.992 53.089 23.208 1.00 15.86 104 THR A C 1
ATOM 852 O O . THR A 1 107 ? 24.355 52.030 23.162 1.00 17.68 104 THR A O 1
ATOM 856 N N . SER A 1 108 ? 25.678 53.465 24.283 1.00 16.46 105 SER A N 1
ATOM 857 C CA . SER A 1 108 ? 25.731 52.615 25.472 1.00 17.44 105 SER A CA 1
ATOM 858 C C . SER A 1 108 ? 24.546 52.798 26.420 1.00 16.82 105 SER A C 1
ATOM 859 O O . SER A 1 108 ? 24.426 52.061 27.397 1.00 18.12 105 SER A O 1
ATOM 862 N N . LEU A 1 109 ? 23.685 53.775 26.154 1.00 14.81 106 LEU A N 1
ATOM 863 C CA . LEU A 1 109 ? 22.531 54.005 27.024 1.00 15.91 106 LEU A CA 1
ATOM 864 C C . LEU A 1 109 ? 21.730 52.707 27.129 1.00 15.72 106 LEU A C 1
ATOM 865 O O . LEU A 1 109 ? 21.232 52.188 26.130 1.00 16.16 106 LEU A O 1
ATOM 870 N N . LYS A 1 110 ? 21.585 52.192 28.342 1.00 16.30 107 LYS A N 1
ATOM 871 C CA . LYS A 1 110 ? 20.883 50.929 28.531 1.00 17.33 107 LYS A CA 1
ATOM 872 C C . LYS A 1 110 ? 19.378 50.944 28.293 1.00 16.11 107 LYS A C 1
ATOM 873 O O . LYS A 1 110 ? 18.711 51.962 28.471 1.00 13.37 107 LYS A O 1
ATOM 879 N N . GLU A 1 111 ? 18.857 49.797 27.862 1.00 14.80 108 GLU A N 1
ATOM 880 C CA . GLU A 1 111 ? 17.429 49.650 27.628 1.00 15.20 108 GLU A CA 1
ATOM 881 C C . GLU A 1 111 ? 16.745 49.967 28.959 1.00 15.42 108 GLU A C 1
ATOM 882 O O . GLU A 1 111 ? 17.243 49.589 30.020 1.00 15.45 108 GLU A O 1
ATOM 888 N N . GLY A 1 112 ? 15.618 50.671 28.912 1.00 16.21 109 GLY A N 1
ATOM 889 C CA . GLY A 1 112 ? 14.934 51.019 30.146 1.00 15.21 109 GLY A CA 1
ATOM 890 C C . GLY A 1 112 ? 15.188 52.467 30.530 1.00 14.68 109 GLY A C 1
ATOM 891 O O . GLY A 1 112 ? 14.484 53.030 31.370 1.00 13.87 109 GLY A O 1
ATOM 892 N N . SER A 1 113 ? 16.215 53.067 29.932 1.00 13.38 110 SER A N 1
ATOM 893 C CA . SER A 1 113 ? 16.532 54.466 30.194 1.00 12.26 110 SER A CA 1
ATOM 894 C C . SER A 1 113 ? 15.448 55.303 29.523 1.00 11.54 110 SER A C 1
ATOM 895 O O . SER A 1 113 ? 14.794 54.846 28.588 1.00 12.71 110 SER A O 1
ATOM 898 N N . ARG A 1 114 ? 15.264 56.526 30.002 1.00 12.27 111 ARG A N 1
ATOM 899 C CA . ARG A 1 114 ? 14.273 57.438 29.442 1.00 11.15 111 ARG A CA 1
ATOM 900 C C . ARG A 1 114 ? 14.917 58.751 29.034 1.00 11.70 111 ARG A C 1
ATOM 901 O O . ARG A 1 114 ? 15.870 59.202 29.671 1.00 12.91 111 ARG A O 1
ATOM 909 N N . ILE A 1 115 ? 14.400 59.345 27.961 1.00 10.69 112 ILE A N 1
ATOM 910 C CA . ILE A 1 115 ? 14.850 60.648 27.470 1.00 10.90 112 ILE A CA 1
ATOM 911 C C . ILE A 1 115 ? 13.583 61.500 27.451 1.00 11.20 112 ILE A C 1
ATOM 912 O O . ILE A 1 115 ? 12.646 61.225 26.691 1.00 12.09 112 ILE A O 1
ATOM 917 N N . ILE A 1 116 ? 13.558 62.537 28.282 1.00 10.12 113 ILE A N 1
ATOM 918 C CA . ILE A 1 116 ? 12.384 63.389 28.403 1.00 11.28 113 ILE A CA 1
ATOM 919 C C . ILE A 1 116 ? 12.610 64.821 27.928 1.00 10.00 113 ILE A C 1
ATOM 920 O O . ILE A 1 116 ? 13.627 65.443 28.244 1.00 11.24 113 ILE A O 1
ATOM 925 N N . PHE A 1 117 ? 11.647 65.327 27.164 1.00 10.35 114 PHE A N 1
ATOM 926 C CA . PHE A 1 117 ? 11.687 66.670 26.599 1.00 10.76 114 PHE A CA 1
ATOM 927 C C . PHE A 1 117 ? 10.896 67.665 27.462 1.00 11.75 114 PHE A C 1
ATOM 928 O O . PHE A 1 117 ? 10.108 67.262 28.313 1.00 13.41 114 PHE A O 1
ATOM 936 N N . PRO A 1 118 ? 11.106 68.981 27.263 1.00 12.21 115 PRO A N 1
ATOM 937 C CA . PRO A 1 118 ? 10.402 70.008 28.047 1.00 12.23 115 PRO A CA 1
ATOM 938 C C . PRO A 1 118 ? 8.876 69.920 28.020 1.00 12.25 115 PRO A C 1
ATOM 939 O O . PRO A 1 118 ? 8.207 70.289 28.987 1.00 12.66 115 PRO A O 1
ATOM 943 N N . SER A 1 119 ? 8.333 69.434 26.915 1.00 10.16 116 SER A N 1
ATOM 944 C CA . SER A 1 119 ? 6.886 69.309 26.768 1.00 11.61 116 SER A CA 1
ATOM 945 C C . SER A 1 119 ? 6.337 68.152 27.584 1.00 13.11 116 SER A C 1
ATOM 946 O O . SER A 1 119 ? 5.135 68.076 27.850 1.00 12.54 116 SER A O 1
ATOM 949 N N . GLY A 1 120 ? 7.224 67.240 27.965 1.00 12.09 117 GLY A N 1
ATOM 950 C CA . GLY A 1 120 ? 6.796 66.072 28.706 1.00 13.27 117 GLY A CA 1
ATOM 951 C C . GLY A 1 120 ? 6.929 64.843 27.822 1.00 10.70 117 GLY A C 1
ATOM 952 O O . GLY A 1 120 ? 6.871 63.716 28.308 1.00 10.94 117 GLY A O 1
ATOM 953 N N . ALA A 1 121 ? 7.097 65.050 26.516 1.00 12.92 118 ALA A N 1
ATOM 954 C CA . ALA A 1 121 ? 7.256 63.922 25.598 1.00 12.05 118 ALA A CA 1
ATOM 955 C C . ALA A 1 121 ? 8.406 63.078 26.138 1.00 13.36 118 ALA A C 1
ATOM 956 O O . ALA A 1 121 ? 9.427 63.618 26.587 1.00 13.10 118 ALA A O 1
ATOM 958 N N . ALA A 1 122 ? 8.243 61.760 26.109 1.00 13.20 119 ALA A N 1
ATOM 959 C CA . ALA A 1 122 ? 9.274 60.870 26.634 1.00 12.37 119 ALA A CA 1
ATOM 960 C C . ALA A 1 122 ? 9.536 59.657 25.754 1.00 12.61 119 ALA A C 1
ATOM 961 O O . ALA A 1 122 ? 8.614 59.050 25.203 1.00 10.25 119 ALA A O 1
ATOM 963 N N . LEU A 1 123 ? 10.813 59.312 25.634 1.00 10.83 120 LEU A N 1
ATOM 964 C CA . LEU A 1 123 ? 11.237 58.166 24.841 1.00 11.88 120 LEU A CA 1
ATOM 965 C C . LEU A 1 123 ? 11.793 57.070 25.747 1.00 11.96 120 LEU A C 1
ATOM 966 O O . LEU A 1 123 ? 12.542 57.346 26.696 1.00 10.92 120 LEU A O 1
ATOM 971 N N . LEU A 1 124 ? 11.410 55.832 25.453 1.00 12.55 121 LEU A N 1
ATOM 972 C CA . LEU A 1 124 ? 11.875 54.668 26.202 1.00 11.54 121 LEU A CA 1
ATOM 973 C C . LEU A 1 124 ? 12.984 54.038 25.367 1.00 11.90 121 LEU A C 1
ATOM 974 O O . LEU A 1 124 ? 12.764 53.675 24.216 1.00 13.42 121 LEU A O 1
ATOM 979 N N . CYS A 1 125 ? 14.173 53.903 25.939 1.00 12.81 122 CYS A N 1
ATOM 980 C CA . CYS A 1 125 ? 15.288 53.322 25.190 1.00 13.40 122 CYS A CA 1
ATOM 981 C C . CYS A 1 125 ? 15.131 51.818 24.907 1.00 13.52 122 CYS A C 1
ATOM 982 O O . CYS A 1 125 ? 14.937 51.012 25.829 1.00 13.06 122 CYS A O 1
ATOM 985 N N . GLU A 1 126 ? 15.203 51.451 23.629 1.00 12.25 123 GLU A N 1
ATOM 986 C CA . GLU A 1 126 ? 15.109 50.055 23.227 1.00 13.20 123 GLU A CA 1
ATOM 987 C C . GLU A 1 126 ? 16.445 49.499 22.717 1.00 15.12 123 GLU A C 1
ATOM 988 O O . GLU A 1 126 ? 16.485 48.564 21.912 1.00 14.77 123 GLU A O 1
ATOM 994 N N . GLY A 1 127 ? 17.538 50.093 23.178 1.00 15.96 124 GLY A N 1
ATOM 995 C CA . GLY A 1 127 ? 18.850 49.585 22.823 1.00 15.49 124 GLY A CA 1
ATOM 996 C C . GLY A 1 127 ? 19.548 50.059 21.570 1.00 16.87 124 GLY A C 1
ATOM 997 O O . GLY A 1 127 ? 19.062 50.921 20.838 1.00 15.98 124 GLY A O 1
ATOM 998 N N . GLU A 1 128 ? 20.703 49.450 21.324 1.00 17.88 125 GLU A N 1
ATOM 999 C CA . GLU A 1 128 ? 21.541 49.786 20.184 1.00 20.07 125 GLU A CA 1
ATOM 1000 C C . GLU A 1 128 ? 20.906 49.565 18.828 1.00 18.39 125 GLU A C 1
ATOM 1001 O O . GLU A 1 128 ? 20.188 48.594 18.607 1.00 16.22 125 GLU A O 1
ATOM 1007 N N . ASN A 1 129 ? 21.204 50.474 17.911 1.00 17.90 126 ASN A N 1
ATOM 1008 C CA . ASN A 1 129 ? 20.713 50.358 16.552 1.00 18.85 126 ASN A CA 1
ATOM 1009 C C . ASN A 1 129 ? 21.885 49.742 15.791 1.00 19.98 126 ASN A C 1
ATOM 1010 O O . ASN A 1 129 ? 22.909 50.392 15.581 1.00 19.27 126 ASN A O 1
ATOM 1015 N N A ASP A 1 130 ? 21.739 48.480 15.401 0.50 20.70 127 ASP A N 1
ATOM 1016 N N B ASP A 1 130 ? 21.727 48.485 15.389 0.50 22.26 127 ASP A N 1
ATOM 1017 C CA A ASP A 1 130 ? 22.792 47.770 14.683 0.50 21.79 127 ASP A CA 1
ATOM 1018 C CA B ASP A 1 130 ? 22.772 47.766 14.667 0.50 24.77 127 ASP A CA 1
ATOM 1019 C C A ASP A 1 130 ? 22.961 48.326 13.272 0.50 21.92 127 ASP A C 1
ATOM 1020 C C B ASP A 1 130 ? 22.956 48.328 13.261 0.50 23.66 127 ASP A C 1
ATOM 1021 O O A ASP A 1 130 ? 21.990 48.450 12.528 0.50 22.18 127 ASP A O 1
ATOM 1022 O O B ASP A 1 130 ? 21.992 48.462 12.509 0.50 23.59 127 ASP A O 1
ATOM 1031 N N . PRO A 1 131 ? 24.201 48.669 12.889 1.00 22.55 128 PRO A N 1
ATOM 1032 C CA . PRO A 1 131 ? 24.467 49.215 11.555 1.00 23.52 128 PRO A CA 1
ATOM 1033 C C . PRO A 1 131 ? 24.321 48.218 10.405 1.00 24.50 128 PRO A C 1
ATOM 1034 O O . PRO A 1 131 ? 24.839 47.096 10.460 1.00 24.19 128 PRO A O 1
ATOM 1038 N N A CYS A 1 132 ? 23.595 48.640 9.374 0.50 23.57 129 CYS A N 1
ATOM 1039 N N B CYS A 1 132 ? 23.601 48.627 9.366 0.50 24.42 129 CYS A N 1
ATOM 1040 C CA A CYS A 1 132 ? 23.365 47.823 8.191 0.50 23.73 129 CYS A CA 1
ATOM 1041 C CA B CYS A 1 132 ? 23.419 47.777 8.200 0.50 25.68 129 CYS A CA 1
ATOM 1042 C C A CYS A 1 132 ? 24.014 48.499 6.986 0.47 23.84 129 CYS A C 1
ATOM 1043 C C B CYS A 1 132 ? 24.079 48.460 7.008 0.47 25.09 129 CYS A C 1
ATOM 1044 O O A CYS A 1 132 ? 24.455 49.645 7.069 0.48 22.60 129 CYS A O 1
ATOM 1045 O O B CYS A 1 132 ? 24.588 49.574 7.123 0.48 23.92 129 CYS A O 1
ATOM 1050 N N . ILE A 1 133 ? 24.067 47.793 5.863 1.00 23.91 130 ILE A N 1
ATOM 1051 C CA . ILE A 1 133 ? 24.695 48.331 4.664 1.00 24.75 130 ILE A CA 1
ATOM 1052 C C . ILE A 1 133 ? 24.054 49.545 3.974 1.00 24.93 130 ILE A C 1
ATOM 1053 O O . ILE A 1 133 ? 24.767 50.376 3.414 1.00 24.32 130 ILE A O 1
ATOM 1058 N N A GLN A 1 134 ? 22.728 49.647 4.020 0.50 26.00 131 GLN A N 1
ATOM 1059 N N B GLN A 1 134 ? 22.727 49.647 4.018 0.50 25.51 131 GLN A N 1
ATOM 1060 C CA A GLN A 1 134 ? 22.021 50.748 3.365 0.50 27.94 131 GLN A CA 1
ATOM 1061 C CA B GLN A 1 134 ? 22.025 50.750 3.362 0.50 26.88 131 GLN A CA 1
ATOM 1062 C C A GLN A 1 134 ? 22.588 52.142 3.644 0.48 27.04 131 GLN A C 1
ATOM 1063 C C B GLN A 1 134 ? 22.592 52.143 3.644 0.48 26.45 131 GLN A C 1
ATOM 1064 O O A GLN A 1 134 ? 22.962 52.857 2.713 0.50 25.63 131 GLN A O 1
ATOM 1065 O O B GLN A 1 134 ? 22.970 52.857 2.715 0.50 25.06 131 GLN A O 1
ATOM 1076 N N . PRO A 1 135 ? 22.655 52.555 4.923 1.00 26.48 132 PRO A N 1
ATOM 1077 C CA . PRO A 1 135 ? 23.197 53.889 5.218 1.00 26.43 132 PRO A CA 1
ATOM 1078 C C . PRO A 1 135 ? 24.627 54.019 4.704 1.00 25.50 132 PRO A C 1
ATOM 1079 O O . PRO A 1 135 ? 25.059 55.098 4.302 1.00 23.84 132 PRO A O 1
ATOM 1083 N N . GLY A 1 136 ? 25.357 52.906 4.724 1.00 24.52 133 GLY A N 1
ATOM 1084 C CA . GLY A 1 136 ? 26.728 52.920 4.245 1.00 23.35 133 GLY A CA 1
ATOM 1085 C C . GLY A 1 136 ? 26.778 53.262 2.767 1.00 22.87 133 GLY A C 1
ATOM 1086 O O . GLY A 1 136 ? 27.662 53.991 2.315 1.00 22.74 133 GLY A O 1
ATOM 1087 N N . GLU A 1 137 ? 25.817 52.740 2.013 1.00 22.94 134 GLU A N 1
ATOM 1088 C CA . GLU A 1 137 ? 25.750 52.993 0.580 1.00 24.62 134 GLU A CA 1
ATOM 1089 C C . GLU A 1 137 ? 25.356 54.446 0.325 1.00 23.14 134 GLU A C 1
ATOM 1090 O O . GLU A 1 137 ? 25.735 55.033 -0.687 1.00 20.08 134 GLU A O 1
ATOM 1096 N N . VAL A 1 138 ? 24.600 55.022 1.256 1.00 22.07 135 VAL A N 1
ATOM 1097 C CA . VAL A 1 138 ? 24.193 56.419 1.152 1.00 20.99 135 VAL A CA 1
ATOM 1098 C C . VAL A 1 138 ? 25.435 57.283 1.366 1.00 21.28 135 VAL A C 1
ATOM 1099 O O . VAL A 1 138 ? 25.697 58.221 0.610 1.00 20.54 135 VAL A O 1
ATOM 1103 N N . ILE A 1 139 ? 26.203 56.962 2.401 1.00 20.49 136 ILE A N 1
ATOM 1104 C CA . ILE A 1 139 ? 27.415 57.714 2.693 1.00 20.49 136 ILE A CA 1
ATOM 1105 C C . ILE A 1 139 ? 28.360 57.624 1.499 1.00 20.98 136 ILE A C 1
ATOM 1106 O O . ILE A 1 139 ? 29.022 58.602 1.135 1.00 19.78 136 ILE A O 1
ATOM 1111 N N . GLN A 1 140 ? 28.409 56.448 0.884 1.00 21.44 137 GLN A N 1
ATOM 1112 C CA . GLN A 1 140 ? 29.267 56.236 -0.272 1.00 23.16 137 GLN A CA 1
ATOM 1113 C C . GLN A 1 140 ? 28.912 57.205 -1.396 1.00 22.91 137 GLN A C 1
ATOM 1114 O O . GLN A 1 140 ? 29.801 57.759 -2.042 1.00 24.32 137 GLN A O 1
ATOM 1120 N N . SER A 1 141 ? 27.618 57.422 -1.620 1.00 24.98 138 SER A N 1
ATOM 1121 C CA . SER A 1 141 ? 27.184 58.313 -2.692 1.00 24.75 138 SER A CA 1
ATOM 1122 C C . SER A 1 141 ? 27.629 59.763 -2.503 1.00 25.64 138 SER A C 1
ATOM 1123 O O . SER A 1 141 ? 27.696 60.520 -3.472 1.00 25.14 138 SER A O 1
ATOM 1126 N N . TYR A 1 142 ? 27.937 60.151 -1.270 1.00 25.73 139 TYR A N 1
ATOM 1127 C CA . TYR A 1 142 ? 28.388 61.515 -1.001 1.00 26.15 139 TYR A CA 1
ATOM 1128 C C . TYR A 1 142 ? 29.904 61.638 -1.134 1.00 26.45 139 TYR A C 1
ATOM 1129 O O . TYR A 1 142 ? 30.444 62.742 -1.187 1.00 25.60 139 TYR A O 1
ATOM 1138 N N . TYR A 1 143 ? 30.580 60.495 -1.187 1.00 26.15 140 TYR A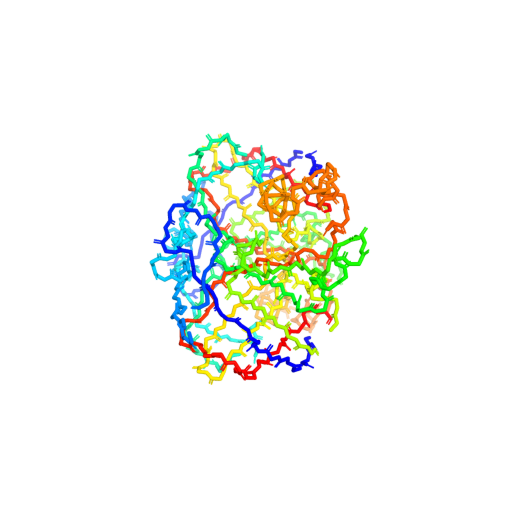 N 1
ATOM 1139 C CA . TYR A 1 143 ? 32.031 60.460 -1.327 1.00 26.49 140 TYR A CA 1
ATOM 1140 C C . TYR A 1 143 ? 32.378 59.348 -2.310 1.00 27.89 140 TYR A C 1
ATOM 1141 O O . TYR A 1 143 ? 33.150 58.440 -1.994 1.00 28.34 140 TYR A O 1
ATOM 1150 N N . PRO A 1 144 ? 31.819 59.416 -3.531 1.00 28.55 141 PRO A N 1
ATOM 1151 C CA . PRO A 1 144 ? 32.050 58.415 -4.577 1.00 28.57 141 PRO A CA 1
ATOM 1152 C C . PRO A 1 144 ? 33.506 58.194 -4.978 1.00 27.68 141 PRO A C 1
ATOM 1153 O O . PRO A 1 144 ? 33.836 57.163 -5.558 1.00 28.80 141 PRO A O 1
ATOM 1157 N N . ASP A 1 145 ? 34.377 59.147 -4.665 1.00 27.19 142 ASP A N 1
ATOM 1158 C CA . ASP A 1 145 ? 35.785 59.008 -5.023 1.00 27.56 142 ASP A CA 1
ATOM 1159 C C . ASP A 1 145 ? 36.592 58.265 -3.961 1.00 28.33 142 ASP A C 1
ATOM 1160 O O . ASP A 1 145 ? 37.815 58.148 -4.068 1.00 28.26 142 ASP A O 1
ATOM 1165 N N . GLN A 1 146 ? 35.904 57.768 -2.936 1.00 26.74 143 GLN A N 1
ATOM 1166 C CA . GLN A 1 146 ? 36.549 57.013 -1.860 1.00 27.39 143 GLN A CA 1
ATOM 1167 C C . GLN A 1 146 ? 35.999 55.587 -1.870 1.00 27.21 143 GLN A C 1
ATOM 1168 O O . GLN A 1 146 ? 34.790 55.369 -1.765 1.00 24.11 143 GLN A O 1
ATOM 1174 N N . PRO A 1 147 ? 36.890 54.593 -1.991 1.00 27.91 144 PRO A N 1
ATOM 1175 C CA . PRO A 1 147 ? 36.546 53.168 -2.035 1.00 27.94 144 PRO A CA 1
ATOM 1176 C C . PRO A 1 147 ? 35.998 52.465 -0.794 1.00 26.35 144 PRO A C 1
ATOM 1177 O O . PRO A 1 147 ? 36.330 52.804 0.342 1.00 26.38 144 PRO A O 1
ATOM 1181 N N . LYS A 1 148 ? 35.158 51.468 -1.057 1.00 27.24 145 LYS A N 1
ATOM 1182 C CA . LYS A 1 148 ? 34.543 50.612 -0.045 1.00 27.76 145 LYS A CA 1
ATOM 1183 C C . LYS A 1 148 ? 34.040 51.287 1.227 1.00 26.69 145 LYS A C 1
ATOM 1184 O O . LYS A 1 148 ? 34.258 50.779 2.332 1.00 24.54 145 LYS A O 1
ATOM 1190 N N . LEU A 1 149 ? 33.349 52.414 1.086 1.00 25.23 146 LEU A N 1
ATOM 1191 C CA . LEU A 1 149 ? 32.848 53.100 2.269 1.00 24.65 146 LEU A CA 1
ATOM 1192 C C . LEU A 1 149 ? 31.642 52.405 2.896 1.00 23.69 146 LEU A C 1
ATOM 1193 O O . LEU A 1 149 ? 31.451 52.484 4.104 1.00 24.36 146 LEU A O 1
ATOM 1198 N N . ALA A 1 150 ? 30.834 51.724 2.090 1.00 23.76 147 ALA A N 1
ATOM 1199 C CA . ALA A 1 150 ? 29.660 51.039 2.625 1.00 24.70 147 ALA A CA 1
ATOM 1200 C C . ALA A 1 150 ? 30.058 49.998 3.662 1.00 25.24 147 ALA A C 1
ATOM 1201 O O . ALA A 1 150 ? 29.507 49.964 4.765 1.00 24.02 147 ALA A O 1
ATOM 1203 N N . SER A 1 151 ? 31.007 49.139 3.306 1.00 25.33 148 SER A N 1
ATOM 1204 C CA . SER A 1 151 ? 31.457 48.115 4.235 1.00 26.67 148 SER A CA 1
ATOM 1205 C C . SER A 1 151 ? 32.223 48.776 5.375 1.00 26.50 148 SER A C 1
ATOM 1206 O O . SER A 1 151 ? 32.217 48.285 6.505 1.00 28.67 148 SER A O 1
ATOM 1209 N N . ALA A 1 152 ? 32.868 49.902 5.080 1.00 24.99 149 ALA A N 1
ATOM 1210 C CA . ALA A 1 152 ? 33.624 50.627 6.093 1.00 24.99 149 ALA A CA 1
ATOM 1211 C C . ALA A 1 152 ? 32.685 51.146 7.179 1.00 24.61 149 ALA A C 1
ATOM 1212 O O . ALA A 1 152 ? 33.028 51.155 8.363 1.00 23.67 149 ALA A O 1
ATOM 1214 N N . PHE A 1 153 ? 31.496 51.579 6.773 1.00 24.76 150 PHE A N 1
ATOM 1215 C CA . PHE A 1 153 ? 30.512 52.084 7.725 1.00 24.89 150 PHE A CA 1
ATOM 1216 C C . PHE A 1 153 ? 30.073 50.964 8.666 1.00 26.05 150 PHE A C 1
ATOM 1217 O O . PHE A 1 153 ? 30.094 51.127 9.885 1.00 25.65 150 PHE A O 1
ATOM 1225 N N . VAL A 1 154 ? 29.681 49.827 8.094 1.00 26.11 151 VAL A N 1
ATOM 1226 C CA . VAL A 1 154 ? 29.229 48.689 8.889 1.00 26.68 151 VAL A CA 1
ATOM 1227 C C . VAL A 1 154 ? 30.265 48.290 9.931 1.00 28.80 151 VAL A C 1
ATOM 1228 O O . VAL A 1 154 ? 29.924 47.925 11.060 1.00 27.55 151 VAL A O 1
ATOM 1232 N N . ARG A 1 155 ? 31.532 48.374 9.550 1.00 29.50 152 ARG A N 1
ATOM 1233 C CA . ARG A 1 155 ? 32.630 48.017 10.437 1.00 33.10 152 ARG A CA 1
ATOM 1234 C C . ARG A 1 155 ? 32.901 49.062 11.520 1.00 32.02 152 ARG A C 1
ATOM 1235 O O . ARG A 1 155 ? 32.946 48.744 12.707 1.00 31.14 152 ARG A O 1
ATOM 1243 N N . HIS A 1 156 ? 33.075 50.313 11.111 1.00 29.98 153 HIS A N 1
ATOM 1244 C CA . HIS A 1 156 ? 33.390 51.368 12.061 1.00 28.23 153 HIS A CA 1
ATOM 1245 C C . HIS A 1 156 ? 32.233 51.984 12.843 1.00 25.25 153 HIS A C 1
ATOM 1246 O O . HIS A 1 156 ? 32.465 52.654 13.844 1.00 24.00 153 HIS A O 1
ATOM 1253 N N . ALA A 1 157 ? 31.000 51.754 12.405 1.00 22.78 154 ALA A N 1
ATOM 1254 C CA . ALA A 1 157 ? 29.842 52.323 13.091 1.00 22.86 154 ALA A CA 1
ATOM 1255 C C . ALA A 1 157 ? 29.358 51.449 14.249 1.00 22.35 154 ALA A C 1
ATOM 1256 O O . ALA A 1 157 ? 28.615 51.909 15.118 1.00 19.89 154 ALA A O 1
ATOM 1258 N N . LEU A 1 158 ? 29.776 50.188 14.259 1.00 23.16 155 LEU A N 1
ATOM 1259 C CA . LEU A 1 158 ? 29.371 49.271 15.318 1.00 24.22 155 LEU A CA 1
ATOM 1260 C C . LEU A 1 158 ? 29.737 49.835 16.687 1.00 24.21 155 LEU A C 1
ATOM 1261 O O . LEU A 1 158 ? 30.890 50.193 16.934 1.00 23.51 155 LEU A O 1
ATOM 1266 N N . GLY A 1 159 ? 28.743 49.922 17.569 1.00 24.38 156 GLY A N 1
ATOM 1267 C CA . GLY A 1 159 ? 28.975 50.436 18.906 1.00 23.06 156 GLY A CA 1
ATOM 1268 C C . GLY A 1 159 ? 28.852 51.942 19.049 1.00 22.79 156 GLY A C 1
ATOM 1269 O O . GLY A 1 159 ? 28.929 52.462 20.162 1.00 23.70 156 GLY A O 1
ATOM 1270 N N . ILE A 1 160 ? 28.677 52.647 17.934 1.00 20.87 157 ILE A N 1
ATOM 1271 C CA . ILE A 1 160 ? 28.542 54.101 17.956 1.00 19.60 157 ILE A CA 1
ATOM 1272 C C . ILE A 1 160 ? 27.548 54.574 16.905 1.00 18.78 157 ILE A C 1
ATOM 1273 O O . ILE A 1 160 ? 27.659 55.685 16.391 1.00 19.08 157 ILE A O 1
ATOM 1278 N N . ARG A 1 161 ? 26.563 53.742 16.592 1.00 17.44 158 ARG A N 1
ATOM 1279 C CA . ARG A 1 161 ? 25.590 54.118 15.580 1.00 16.43 158 ARG A CA 1
ATOM 1280 C C . ARG A 1 161 ? 24.274 54.624 16.174 1.00 16.16 158 ARG A C 1
ATOM 1281 O O . ARG A 1 161 ? 23.319 54.883 15.445 1.00 17.21 158 ARG A O 1
ATOM 1289 N N . GLY A 1 162 ? 24.222 54.773 17.494 1.00 14.51 159 GLY A N 1
ATOM 1290 C CA . GLY A 1 162 ? 23.007 55.273 18.119 1.00 14.06 159 GLY A CA 1
ATOM 1291 C C . GLY A 1 162 ? 22.053 54.220 18.660 1.00 13.78 159 GLY A C 1
ATOM 1292 O O . GLY A 1 162 ? 22.369 53.030 18.696 1.00 13.55 159 GLY A O 1
ATOM 1293 N N . ILE A 1 163 ? 20.865 54.670 19.056 1.00 12.84 160 ILE A N 1
ATOM 1294 C CA . ILE A 1 163 ? 19.849 53.798 19.633 1.00 13.14 160 ILE A CA 1
ATOM 1295 C C . ILE A 1 163 ? 18.480 53.987 18.991 1.00 13.09 160 ILE A C 1
ATOM 1296 O O . ILE A 1 163 ? 18.266 54.907 18.193 1.00 13.17 160 ILE A O 1
ATOM 1301 N N . VAL A 1 164 ? 17.561 53.092 19.337 1.00 13.31 161 VAL A N 1
ATOM 1302 C CA . VAL A 1 164 ? 16.184 53.176 18.870 1.00 13.60 161 VAL A CA 1
ATOM 1303 C C . VAL A 1 164 ? 15.321 53.233 20.122 1.00 13.59 161 VAL A C 1
ATOM 1304 O O . VAL A 1 164 ? 15.698 52.690 21.164 1.00 13.29 161 VAL A O 1
ATOM 1308 N N . CYS A 1 165 ? 14.171 53.893 20.017 1.00 13.34 162 CYS A N 1
ATOM 1309 C CA . CYS A 1 165 ? 13.261 54.056 21.145 1.00 13.35 162 CYS A CA 1
ATOM 1310 C C . CYS A 1 165 ? 11.794 53.899 20.773 1.00 13.99 162 CYS A C 1
ATOM 1311 O O . CYS A 1 165 ? 11.417 53.970 19.608 1.00 14.67 162 CYS A O 1
ATOM 1314 N N . ILE A 1 166 ? 10.976 53.707 21.803 1.00 12.30 163 ILE A N 1
ATOM 1315 C CA . ILE A 1 166 ? 9.527 53.618 21.668 1.00 12.74 163 ILE A CA 1
ATOM 1316 C C . ILE A 1 166 ? 9.049 54.918 22.311 1.00 12.65 163 ILE A C 1
ATOM 1317 O O . ILE A 1 166 ? 9.716 55.433 23.209 1.00 12.02 163 ILE A O 1
ATOM 1322 N N . VAL A 1 167 ? 7.932 55.475 21.845 1.00 12.35 164 VAL A N 1
ATOM 1323 C CA . VAL A 1 167 ? 7.406 56.695 22.461 1.00 11.64 164 VAL A CA 1
ATOM 1324 C C . VAL A 1 167 ? 6.657 56.251 23.722 1.00 12.55 164 VAL A C 1
ATOM 1325 O O . VAL A 1 167 ? 5.661 55.525 23.635 1.00 12.11 164 VAL A O 1
ATOM 1329 N N . GLU A 1 168 ? 7.145 56.673 24.887 1.00 11.01 165 GLU A N 1
ATOM 1330 C CA . GLU A 1 168 ? 6.527 56.306 26.157 1.00 11.54 165 GLU A CA 1
ATOM 1331 C C . GLU A 1 168 ? 5.453 57.311 26.578 1.00 12.44 165 GLU A C 1
ATOM 1332 O O . GLU A 1 168 ? 4.498 56.954 27.259 1.00 13.43 165 GLU A O 1
ATOM 1338 N N . ARG A 1 169 ? 5.623 58.571 26.190 1.00 13.54 166 ARG A N 1
ATOM 1339 C CA . ARG A 1 169 ? 4.632 59.598 26.495 1.00 13.65 166 ARG A CA 1
ATOM 1340 C C . ARG A 1 169 ? 4.588 60.595 25.346 1.00 13.05 166 ARG A C 1
ATOM 1341 O O . ARG A 1 169 ? 5.620 61.131 24.931 1.00 12.20 166 ARG A O 1
ATOM 1349 N N . PRO A 1 170 ? 3.387 60.856 24.811 1.00 14.12 167 PRO A N 1
ATOM 1350 C CA . PRO A 1 170 ? 3.217 61.791 23.695 1.00 14.44 167 PRO A CA 1
ATOM 1351 C C . PRO A 1 170 ? 3.557 63.236 24.048 1.00 14.28 167 PRO A C 1
ATOM 1352 O O . PRO A 1 170 ? 3.517 63.630 25.216 1.00 13.30 167 PRO A O 1
ATOM 1356 N N . GLY A 1 171 ? 3.888 64.017 23.024 1.00 13.26 168 GLY A N 1
ATOM 1357 C CA . GLY A 1 171 ? 4.223 65.413 23.230 1.00 13.56 168 GLY A CA 1
ATOM 1358 C C . GLY A 1 171 ? 5.021 65.971 22.070 1.00 12.90 168 GLY A C 1
ATOM 1359 O O . GLY A 1 171 ? 5.567 65.216 21.263 1.00 14.55 168 GLY A O 1
ATOM 1360 N N . ALA A 1 172 ? 5.088 67.293 21.974 1.00 13.01 169 ALA A N 1
ATOM 1361 C CA . ALA A 1 172 ? 5.833 67.937 20.895 1.00 13.18 169 ALA A CA 1
ATOM 1362 C C . ALA A 1 172 ? 7.285 68.153 21.300 1.00 12.38 169 ALA A C 1
ATOM 1363 O O . ALA A 1 172 ? 7.584 68.382 22.472 1.00 12.84 169 ALA A O 1
ATOM 1365 N N . VAL A 1 173 ? 8.183 68.073 20.322 1.00 12.77 170 VAL A N 1
ATOM 1366 C CA . VAL A 1 173 ? 9.603 68.296 20.569 1.00 11.45 170 VAL A CA 1
ATOM 1367 C C . VAL A 1 173 ? 10.056 69.366 19.580 1.00 11.35 170 VAL A C 1
ATOM 1368 O O . VAL A 1 173 ? 9.568 69.418 18.445 1.00 11.42 170 VAL A O 1
ATOM 1372 N N . TYR A 1 174 ? 10.975 70.221 20.024 1.00 11.20 171 TYR A N 1
ATOM 1373 C CA . TYR A 1 174 ? 11.452 71.343 19.218 1.00 12.52 171 TYR A CA 1
ATOM 1374 C C . TYR A 1 174 ? 12.968 71.389 19.086 1.00 11.64 171 TYR A C 1
ATOM 1375 O O . TYR A 1 174 ? 13.690 70.952 19.977 1.00 13.79 171 TYR A O 1
ATOM 1384 N N . THR A 1 175 ? 13.445 71.938 17.975 1.00 14.92 172 THR A N 1
ATOM 1385 C CA . THR A 1 175 ? 14.884 72.055 17.733 1.00 14.44 172 THR A CA 1
ATOM 1386 C C . THR A 1 175 ? 15.578 72.780 18.893 1.00 15.12 172 THR A C 1
ATOM 1387 O O . THR A 1 175 ? 15.116 73.828 19.343 1.00 14.25 172 THR A O 1
ATOM 1391 N N . GLY A 1 176 ? 16.680 72.217 19.378 1.00 14.35 173 GLY A N 1
ATOM 1392 C CA . GLY A 1 176 ? 17.411 72.842 20.470 1.00 14.43 173 GLY A CA 1
ATOM 1393 C C . GLY A 1 176 ? 16.914 72.532 21.872 1.00 15.48 173 GLY A C 1
ATOM 1394 O O . GLY A 1 176 ? 17.482 73.011 22.857 1.00 14.84 173 GLY A O 1
ATOM 1395 N N . ASP A 1 177 ? 15.849 71.742 21.973 1.00 14.33 174 ASP A N 1
ATOM 1396 C CA . ASP A 1 177 ? 15.302 71.370 23.272 1.00 14.13 174 ASP A CA 1
ATOM 1397 C C . ASP A 1 177 ? 16.358 70.763 24.180 1.00 14.70 174 ASP A C 1
ATOM 1398 O O . ASP A 1 177 ? 17.163 69.940 23.747 1.00 12.65 174 ASP A O 1
ATOM 1403 N N . GLU A 1 178 ? 16.342 71.167 25.444 1.00 16.97 175 GLU A N 1
ATOM 1404 C CA . GLU A 1 178 ? 17.261 70.599 26.417 1.00 16.76 175 GLU A CA 1
ATOM 1405 C C . GLU A 1 178 ? 16.543 69.323 26.862 1.00 16.86 175 GLU A C 1
ATOM 1406 O O . GLU A 1 178 ? 15.341 69.347 27.140 1.00 17.47 175 GLU A O 1
ATOM 1412 N N . ILE A 1 179 ? 17.249 68.200 26.896 1.00 14.16 176 ILE A N 1
ATOM 1413 C CA . ILE A 1 179 ? 16.611 66.959 27.300 1.00 12.77 176 ILE A CA 1
ATOM 1414 C C . ILE A 1 179 ? 17.161 66.418 28.611 1.00 15.52 176 ILE A C 1
ATOM 1415 O O . ILE A 1 179 ? 18.313 66.677 28.983 1.00 14.69 176 ILE A O 1
ATOM 1420 N N . GLU A 1 180 ? 16.315 65.670 29.308 1.00 15.68 177 GLU A N 1
ATOM 1421 C CA . GLU A 1 180 ? 16.669 65.066 30.582 1.00 17.36 177 GLU A CA 1
ATOM 1422 C C . GLU A 1 180 ? 16.814 63.571 30.344 1.00 15.83 177 GLU A C 1
ATOM 1423 O O . GLU A 1 180 ? 15.848 62.909 29.971 1.00 14.72 177 GLU A O 1
ATOM 1429 N N . VAL A 1 181 ? 18.017 63.041 30.544 1.00 12.87 178 VAL A N 1
ATOM 1430 C CA . VAL A 1 181 ? 18.244 61.617 30.336 1.00 14.06 178 VAL A CA 1
ATOM 1431 C C . VAL A 1 181 ? 18.274 60.890 31.672 1.00 14.75 178 VAL A C 1
ATOM 1432 O O . VAL A 1 181 ? 19.009 61.281 32.581 1.00 15.72 178 VAL A O 1
ATOM 1436 N N . HIS A 1 182 ? 17.438 59.861 31.795 1.00 14.17 179 HIS A N 1
ATOM 1437 C CA . HIS A 1 182 ? 17.377 59.043 33.001 1.00 15.97 179 HIS A CA 1
ATOM 1438 C C . HIS A 1 182 ? 18.027 57.726 32.597 1.00 18.52 179 HIS A C 1
ATOM 1439 O O . HIS A 1 182 ? 17.390 56.862 31.980 1.00 16.15 179 HIS A O 1
ATOM 1446 N N . SER A 1 183 ? 19.312 57.600 32.917 1.00 21.10 180 SER A N 1
ATOM 1447 C CA . SER A 1 183 ? 20.093 56.422 32.559 1.00 26.25 180 SER A CA 1
ATOM 1448 C C . SER A 1 183 ? 19.884 55.256 33.519 1.00 28.29 180 SER A C 1
ATOM 1449 O O . SER A 1 183 ? 20.178 55.355 34.712 1.00 30.14 180 SER A O 1
ATOM 1452 N N . TYR A 1 184 ? 19.377 54.148 32.984 1.00 30.56 181 TYR A N 1
ATOM 1453 C CA . TYR A 1 184 ? 19.108 52.952 33.777 1.00 33.48 181 TYR A CA 1
ATOM 1454 C C . TYR A 1 184 ? 20.391 52.271 34.249 1.00 37.77 181 TYR A C 1
ATOM 1455 O O . TYR A 1 184 ? 21.358 52.157 33.491 1.00 34.33 181 TYR A O 1
ATOM 1464 N N . GLN A 1 185 ? 20.379 51.801 35.496 1.00 41.49 182 GLN A N 1
ATOM 1465 C CA . GLN A 1 185 ? 21.534 51.130 36.088 1.00 49.08 182 GLN A CA 1
ATOM 1466 C C . GLN A 1 185 ? 21.216 49.704 36.539 1.00 50.24 182 GLN A C 1
ATOM 1467 O O . GLN A 1 185 ? 20.046 49.285 36.416 1.00 49.95 182 GLN A O 1
ATOM 1481 N N . TRP B 1 5 ? 22.527 36.362 18.716 1.00 55.00 2 TRP B N 1
ATOM 1482 C CA . TRP B 1 5 ? 21.400 35.660 19.323 1.00 50.20 2 TRP B CA 1
ATOM 1483 C C . TRP B 1 5 ? 21.744 34.196 19.580 1.00 46.97 2 TRP B C 1
ATOM 1484 O O . TRP B 1 5 ? 22.298 33.520 18.714 1.00 47.25 2 TRP B O 1
ATOM 1495 N N . LYS B 1 6 ? 21.411 33.718 20.775 1.00 44.19 3 LYS B N 1
ATOM 1496 C CA . LYS B 1 6 ? 21.655 32.327 21.149 1.00 41.11 3 LYS B CA 1
ATOM 1497 C C . LYS B 1 6 ? 20.297 31.666 21.345 1.00 39.12 3 LYS B C 1
ATOM 1498 O O . LYS B 1 6 ? 19.470 32.170 22.107 1.00 37.48 3 LYS B O 1
ATOM 1504 N N . ARG B 1 7 ? 20.057 30.551 20.662 1.00 37.67 4 ARG B N 1
ATOM 1505 C CA . ARG B 1 7 ? 18.776 29.864 20.800 1.00 37.71 4 ARG B CA 1
ATOM 1506 C C . ARG B 1 7 ? 18.824 28.874 21.957 1.00 36.04 4 ARG B C 1
ATOM 1507 O O . ARG B 1 7 ? 19.819 28.175 22.153 1.00 33.93 4 ARG B O 1
ATOM 1523 N N . THR B 1 9 ? 15.930 26.326 24.528 1.00 29.68 6 THR B N 1
ATOM 1524 C CA . THR B 1 9 ? 14.578 25.799 24.610 1.00 30.13 6 THR B CA 1
ATOM 1525 C C . THR B 1 9 ? 14.152 25.735 26.064 1.00 27.77 6 THR B C 1
ATOM 1526 O O . THR B 1 9 ? 14.946 25.399 26.941 1.00 29.98 6 THR B O 1
ATOM 1530 N N . ALA B 1 10 ? 12.895 26.075 26.313 1.00 23.97 7 ALA B N 1
ATOM 1531 C CA . ALA B 1 10 ? 12.348 26.047 27.661 1.00 20.34 7 ALA B CA 1
ATOM 1532 C C . ALA B 1 10 ? 10.928 25.511 27.556 1.00 17.69 7 ALA B C 1
ATOM 1533 O O . ALA B 1 10 ? 10.491 25.100 26.483 1.00 15.06 7 ALA B O 1
ATOM 1535 N N . LYS B 1 11 ? 10.204 25.522 28.666 1.00 15.83 8 LYS B N 1
ATOM 1536 C CA . LYS B 1 11 ? 8.838 25.019 28.663 1.00 16.08 8 LYS B CA 1
ATOM 1537 C C . LYS B 1 11 ? 7.917 25.900 29.498 1.00 15.09 8 LYS B C 1
ATOM 1538 O O . LYS B 1 11 ? 8.303 26.373 30.558 1.00 15.77 8 LYS B O 1
ATOM 1544 N N . ALA B 1 12 ? 6.705 26.127 29.008 1.00 15.36 9 ALA B N 1
ATOM 1545 C CA . ALA B 1 12 ? 5.735 26.929 29.744 1.00 14.92 9 ALA B CA 1
ATOM 1546 C C . ALA B 1 12 ? 4.997 25.971 30.679 1.00 16.19 9 ALA B C 1
ATOM 1547 O O . ALA B 1 12 ? 4.090 25.261 30.247 1.00 18.06 9 ALA B O 1
ATOM 1549 N N . GLU B 1 13 ? 5.404 25.937 31.946 1.00 14.36 10 GLU B N 1
ATOM 1550 C CA . GLU B 1 13 ? 4.784 25.050 32.940 1.00 15.22 10 GLU B CA 1
ATOM 1551 C C . GLU B 1 13 ? 3.408 25.535 33.384 1.00 14.96 10 GLU B C 1
ATOM 1552 O O . GLU B 1 13 ? 2.527 24.730 33.701 1.00 14.63 10 GLU B O 1
ATOM 1558 N N . GLY B 1 14 ? 3.238 26.852 33.437 1.00 12.50 11 GLY B N 1
ATOM 1559 C CA . GLY B 1 14 ? 1.960 27.405 33.836 1.00 13.50 11 GLY B CA 1
ATOM 1560 C C . GLY B 1 14 ? 1.641 28.720 33.145 1.00 13.09 11 GLY B C 1
ATOM 1561 O O . GLY B 1 14 ? 2.545 29.465 32.759 1.00 12.88 11 GLY B O 1
ATOM 1562 N N . LEU B 1 15 ? 0.348 28.980 32.970 1.00 11.88 12 LEU B N 1
ATOM 1563 C CA . LEU B 1 15 ? -0.155 30.214 32.365 1.00 11.76 12 LEU B CA 1
ATOM 1564 C C . LEU B 1 15 ? -1.185 30.723 33.369 1.00 12.55 12 LEU B C 1
ATOM 1565 O O . LEU B 1 15 ? -1.945 29.925 33.939 1.00 12.46 12 LEU B O 1
ATOM 1570 N N . TYR B 1 16 ? -1.212 32.035 33.592 1.00 11.33 13 TYR B N 1
ATOM 1571 C CA . TYR B 1 16 ? -2.124 32.610 34.581 1.00 11.07 13 TYR B CA 1
ATOM 1572 C C . TYR B 1 16 ? -2.621 33.983 34.152 1.00 12.96 13 TYR B C 1
ATOM 1573 O O . TYR B 1 16 ? -1.924 34.719 33.452 1.00 13.43 13 TYR B O 1
ATOM 1582 N N . ILE B 1 17 ? -3.823 34.330 34.598 1.00 12.93 14 ILE B N 1
ATOM 1583 C CA . ILE B 1 17 ? -4.418 35.612 34.269 1.00 12.63 14 ILE B CA 1
ATOM 1584 C C . ILE B 1 17 ? -4.960 36.271 35.533 1.00 13.35 14 ILE B C 1
ATOM 1585 O O . ILE B 1 17 ? -5.350 35.591 36.490 1.00 12.30 14 ILE B O 1
ATOM 1590 N N . ALA B 1 18 ? -4.955 37.598 35.539 1.00 13.70 15 ALA B N 1
ATOM 1591 C CA . ALA B 1 18 ? -5.468 38.368 36.664 1.00 15.65 15 ALA B CA 1
ATOM 1592 C C . ALA B 1 18 ? -6.774 38.955 36.148 1.00 17.34 15 ALA B C 1
ATOM 1593 O O . ALA B 1 18 ? -6.791 40.030 35.542 1.00 16.62 15 ALA B O 1
ATOM 1595 N N . ASP B 1 19 ? -7.863 38.234 36.383 1.00 20.59 16 ASP B N 1
ATOM 1596 C CA . ASP B 1 19 ? -9.173 38.652 35.908 1.00 23.86 16 ASP B CA 1
ATOM 1597 C C . ASP B 1 19 ? -9.967 39.516 36.878 1.00 23.60 16 ASP B C 1
ATOM 1598 O O . ASP B 1 19 ? -11.111 39.857 36.601 1.00 23.91 16 ASP B O 1
ATOM 1603 N N . THR B 1 20 ? -9.369 39.873 38.009 1.00 23.47 17 THR B N 1
ATOM 1604 C CA . THR B 1 20 ? -10.054 40.729 38.975 1.00 24.26 17 THR B CA 1
ATOM 1605 C C . THR B 1 20 ? -9.168 41.952 39.222 1.00 25.42 17 THR B C 1
ATOM 1606 O O . THR B 1 20 ? -8.199 42.174 38.493 1.00 23.82 17 THR B O 1
ATOM 1610 N N . LYS B 1 21 ? -9.498 42.748 40.235 1.00 26.13 18 LYS B N 1
ATOM 1611 C CA . LYS B 1 21 ? -8.701 43.930 40.551 1.00 27.14 18 LYS B CA 1
ATOM 1612 C C . LYS B 1 21 ? -7.414 43.548 41.282 1.00 25.16 18 LYS B C 1
ATOM 1613 O O . LYS B 1 21 ? -6.502 44.365 41.425 1.00 22.79 18 LYS B O 1
ATOM 1619 N N . SER B 1 22 ? -7.350 42.305 41.745 1.00 22.74 19 SER B N 1
ATOM 1620 C CA . SER B 1 22 ? -6.171 41.804 42.447 1.00 22.59 19 SER B CA 1
ATOM 1621 C C . SER B 1 22 ? -5.121 41.364 41.430 1.00 22.04 19 SER B C 1
ATOM 1622 O O . SER B 1 22 ? -5.461 40.787 40.399 1.00 21.07 19 SER B O 1
ATOM 1625 N N . PHE B 1 23 ? -3.850 41.633 41.719 1.00 21.15 20 PHE B N 1
ATOM 1626 C CA . PHE B 1 23 ? -2.780 41.236 40.814 1.00 19.76 20 PHE B CA 1
ATOM 1627 C C . PHE B 1 23 ? -2.507 39.737 40.929 1.00 18.42 20 PHE B C 1
ATOM 1628 O O . PHE B 1 23 ? -1.853 39.156 40.060 1.00 18.98 20 PHE B O 1
ATOM 1636 N N . VAL B 1 24 ? -3.001 39.109 41.996 1.00 18.14 21 VAL B N 1
ATOM 1637 C CA . VAL B 1 24 ? -2.797 37.671 42.166 1.00 16.06 21 VAL B CA 1
ATOM 1638 C C . VAL B 1 24 ? -3.503 36.969 41.012 1.00 16.09 21 VAL B C 1
ATOM 1639 O O . VAL B 1 24 ? -4.688 37.186 40.768 1.00 17.09 21 VAL B O 1
ATOM 1643 N N . THR B 1 25 ? -2.769 36.122 40.304 1.00 14.74 22 THR B N 1
ATOM 1644 C CA . THR B 1 25 ? -3.325 35.439 39.140 1.00 13.21 22 THR B CA 1
ATOM 1645 C C . THR B 1 25 ? -3.889 34.049 39.408 1.00 13.64 22 THR B C 1
ATOM 1646 O O . THR B 1 25 ? -3.692 33.483 40.486 1.00 14.48 22 THR B O 1
ATOM 1650 N N . LYS B 1 26 ? -4.611 33.514 38.425 1.00 14.21 23 LYS B N 1
ATOM 1651 C CA . LYS B 1 26 ? -5.175 32.172 38.531 1.00 15.25 23 LYS B CA 1
ATOM 1652 C C . LYS B 1 26 ? -4.819 31.380 37.274 1.00 13.86 23 LYS B C 1
ATOM 1653 O O . LYS B 1 26 ? -4.796 31.920 36.168 1.00 13.35 23 LYS B O 1
ATOM 1659 N N A GLN B 1 27 ? -4.566 30.087 37.458 0.50 14.70 24 GLN B N 1
ATOM 1660 N N B GLN B 1 27 ? -4.518 30.100 37.453 0.50 13.41 24 GLN B N 1
ATOM 1661 C CA A GLN B 1 27 ? -4.196 29.188 36.366 0.50 15.26 24 GLN B CA 1
ATOM 1662 C CA B GLN B 1 27 ? -4.125 29.257 36.334 0.50 12.26 24 GLN B CA 1
ATOM 1663 C C A GLN B 1 27 ? -5.188 29.089 35.216 0.49 15.16 24 GLN B C 1
ATOM 1664 C C B GLN B 1 27 ? -5.159 29.122 35.227 0.49 13.36 24 GLN B C 1
ATOM 1665 O O A GLN B 1 27 ? -6.390 28.941 35.432 0.49 14.09 24 GLN B O 1
ATOM 1666 O O B GLN B 1 27 ? -6.354 28.980 35.482 0.48 12.56 24 GLN B O 1
ATOM 1685 N N . ASP B 1 29 ? -5.564 27.166 31.233 1.00 13.85 26 ASP B N 1
ATOM 1686 C CA . ASP B 1 29 ? -4.966 26.186 30.340 1.00 14.77 26 ASP B CA 1
ATOM 1687 C C . ASP B 1 29 ? -4.503 26.867 29.052 1.00 15.50 26 ASP B C 1
ATOM 1688 O O . ASP B 1 29 ? -3.571 26.409 28.391 1.00 18.25 26 ASP B O 1
ATOM 1693 N N . LYS B 1 30 ? -5.154 27.969 28.709 1.00 14.61 27 LYS B N 1
ATOM 1694 C CA . LYS B 1 30 ? -4.830 28.714 27.492 1.00 15.04 27 LYS B CA 1
ATOM 1695 C C . LYS B 1 30 ? -4.939 30.221 27.682 1.00 15.88 27 LYS B C 1
ATOM 1696 O O . LYS B 1 30 ? -5.782 30.700 28.436 1.00 13.69 27 LYS B O 1
ATOM 1702 N N . LEU B 1 31 ? -4.077 30.969 26.998 1.00 15.30 28 LEU B N 1
ATOM 1703 C CA . LEU B 1 31 ? -4.129 32.427 27.060 1.00 15.27 28 LEU B CA 1
ATOM 1704 C C . LEU B 1 31 ? -3.983 32.972 25.653 1.00 15.88 28 LEU B C 1
ATOM 1705 O O . LEU B 1 31 ? -3.334 32.357 24.810 1.00 15.94 28 LEU B O 1
ATOM 1710 N N . ASP B 1 32 ? -4.596 34.124 25.405 1.00 15.99 29 ASP B N 1
ATOM 1711 C CA . ASP B 1 32 ? -4.469 34.782 24.115 1.00 17.33 29 ASP B CA 1
ATOM 1712 C C . ASP B 1 32 ? -3.577 35.992 24.335 1.00 16.72 29 ASP B C 1
ATOM 1713 O O . ASP B 1 32 ? -3.812 36.779 25.253 1.00 17.08 29 ASP B O 1
ATOM 1718 N N . PHE B 1 33 ? -2.530 36.104 23.523 1.00 15.29 30 PHE B N 1
ATOM 1719 C CA . PHE B 1 33 ? -1.621 37.235 23.598 1.00 16.09 30 PHE B CA 1
ATOM 1720 C C . PHE B 1 33 ? -1.955 38.129 22.407 1.00 16.77 30 PHE B C 1
ATOM 1721 O O . PHE B 1 33 ? -2.113 37.647 21.284 1.00 16.50 30 PHE B O 1
ATOM 1729 N N . ASP B 1 34 ? -2.084 39.425 22.663 1.00 17.35 31 ASP B N 1
ATOM 1730 C CA . ASP B 1 34 ? -2.370 40.398 21.617 1.00 17.96 31 ASP B CA 1
ATOM 1731 C C . ASP B 1 34 ? -1.549 41.627 21.995 1.00 17.56 31 ASP B C 1
ATOM 1732 O O . ASP B 1 34 ? -0.997 41.692 23.093 1.00 15.41 31 ASP B O 1
ATOM 1737 N N . TYR B 1 35 ? -1.439 42.596 21.098 1.00 17.15 32 TYR B N 1
ATOM 1738 C CA . TYR B 1 35 ? -0.674 43.786 21.439 1.00 16.08 32 TYR B CA 1
ATOM 1739 C C . TYR B 1 35 ? -1.314 44.418 22.679 1.00 16.12 32 TYR B C 1
ATOM 1740 O O . TYR B 1 35 ? -2.504 44.736 22.683 1.00 15.77 32 TYR B O 1
ATOM 1749 N N . GLY B 1 36 ? -0.522 44.579 23.736 1.00 15.42 33 GLY B N 1
ATOM 1750 C CA . GLY B 1 36 ? -1.039 45.140 24.972 1.00 16.07 33 GLY B CA 1
ATOM 1751 C C . GLY B 1 36 ? -1.067 44.109 26.089 1.00 15.28 33 GLY B C 1
ATOM 1752 O O . GLY B 1 36 ? -1.241 44.452 27.261 1.00 15.22 33 GLY B O 1
ATOM 1753 N N . GLY B 1 37 ? -0.906 42.839 25.730 1.00 14.29 34 GLY B N 1
ATOM 1754 C CA . GLY B 1 37 ? -0.908 41.789 26.736 1.00 14.40 34 GLY B CA 1
ATOM 1755 C C . GLY B 1 37 ? -1.995 40.747 26.557 1.00 14.52 34 GLY B C 1
ATOM 1756 O O . GLY B 1 37 ? -2.267 40.310 25.442 1.00 15.58 34 GLY B O 1
ATOM 1757 N N . ILE B 1 38 ? -2.612 40.356 27.671 1.00 15.73 35 ILE B N 1
ATOM 1758 C CA . ILE B 1 38 ? -3.681 39.355 27.697 1.00 14.06 35 ILE B CA 1
ATOM 1759 C C . ILE B 1 38 ? -5.041 40.045 27.835 1.00 14.71 35 ILE B C 1
ATOM 1760 O O . ILE B 1 38 ? -5.353 40.598 28.883 1.00 15.31 35 ILE B O 1
ATOM 1765 N N . PRO B 1 39 ? -5.868 40.023 26.778 1.00 16.61 36 PRO B N 1
ATOM 1766 C CA . PRO B 1 39 ? -7.178 40.675 26.886 1.00 17.36 36 PRO B CA 1
ATOM 1767 C C . PRO B 1 39 ? -7.917 40.177 28.126 1.00 19.08 36 PRO B C 1
ATOM 1768 O O . PRO B 1 39 ? -7.999 38.973 28.362 1.00 20.57 36 PRO B O 1
ATOM 1772 N N . GLY B 1 40 ? -8.432 41.107 28.924 1.00 19.72 37 GLY B N 1
ATOM 1773 C CA . GLY B 1 40 ? -9.149 40.730 30.129 1.00 21.10 37 GLY B CA 1
ATOM 1774 C C . GLY B 1 40 ? -8.281 40.714 31.375 1.00 20.21 37 GLY B C 1
ATOM 1775 O O . GLY B 1 40 ? -8.787 40.659 32.494 1.00 22.19 37 GLY B O 1
ATOM 1776 N N . ASP B 1 41 ? -6.969 40.764 31.181 1.00 18.18 38 ASP B N 1
ATOM 1777 C CA . ASP B 1 41 ? -6.027 40.751 32.290 1.00 17.31 38 ASP B CA 1
ATOM 1778 C C . ASP B 1 41 ? -5.885 42.149 32.890 1.00 16.42 38 ASP B C 1
ATOM 1779 O O . ASP B 1 41 ? -6.010 43.155 32.190 1.00 15.64 38 ASP B O 1
ATOM 1784 N N . LEU B 1 42 ? -5.611 42.204 34.187 1.00 15.86 39 LEU B N 1
ATOM 1785 C CA . LEU B 1 42 ? -5.458 43.474 34.892 1.00 16.72 39 LEU B CA 1
ATOM 1786 C C . LEU B 1 42 ? -4.470 44.435 34.228 1.00 17.69 39 LEU B C 1
ATOM 1787 O O . LEU B 1 42 ? -4.672 45.649 34.237 1.00 17.47 39 LEU B O 1
ATOM 1792 N N . HIS B 1 43 ? -3.407 43.894 33.645 1.00 18.74 40 HIS B N 1
ATOM 1793 C CA . HIS B 1 43 ? -2.391 44.738 33.030 1.00 18.49 40 HIS B CA 1
ATOM 1794 C C . HIS B 1 43 ? -2.506 44.930 31.527 1.00 18.98 40 HIS B C 1
ATOM 1795 O O . HIS B 1 43 ? -1.609 45.502 30.904 1.00 18.31 40 HIS B O 1
ATOM 1802 N N . PHE B 1 44 ? -3.603 44.467 30.941 1.00 16.62 41 PHE B N 1
ATOM 1803 C CA . PHE B 1 44 ? -3.778 44.602 29.502 1.00 16.26 41 PHE B CA 1
ATOM 1804 C C . PHE B 1 44 ? -3.960 46.048 29.051 1.00 16.48 41 PHE B C 1
ATOM 1805 O O . PHE B 1 44 ? -4.647 46.839 29.705 1.00 16.47 41 PHE B O 1
ATOM 1813 N N . GLY B 1 45 ? -3.348 46.387 27.920 1.00 15.64 42 GLY B N 1
ATOM 1814 C CA . GLY B 1 45 ? -3.493 47.732 27.391 1.00 16.25 42 GLY B CA 1
ATOM 1815 C C . GLY B 1 45 ? -2.235 48.319 26.792 1.00 16.75 42 GLY B C 1
ATOM 1816 O O . GLY B 1 45 ? -1.122 48.000 27.213 1.00 15.57 42 GLY B O 1
ATOM 1817 N N A LEU B 1 46 ? -2.424 49.192 25.808 0.44 18.01 43 LEU B N 1
ATOM 1818 N N B LEU B 1 46 ? -2.395 49.176 25.792 0.44 17.63 43 LEU B N 1
ATOM 1819 C CA A LEU B 1 46 ? -1.312 49.862 25.140 0.50 18.70 43 LEU B CA 1
ATOM 1820 C CA B LEU B 1 46 ? -1.237 49.795 25.173 0.50 17.71 43 LEU B CA 1
ATOM 1821 C C A LEU B 1 46 ? -0.652 50.835 26.105 0.50 17.00 43 LEU B C 1
ATOM 1822 C C B LEU B 1 46 ? -0.635 50.836 26.113 0.50 16.24 43 LEU B C 1
ATOM 1823 O O A LEU B 1 46 ? 0.516 51.187 25.944 0.50 16.67 43 LEU B O 1
ATOM 1824 O O B LEU B 1 46 ? 0.517 51.242 25.941 0.50 15.32 43 LEU B O 1
ATOM 1833 N N . THR B 1 47 ? -1.407 51.260 27.111 1.00 16.49 44 THR B N 1
ATOM 1834 C CA . THR B 1 47 ? -0.905 52.219 28.096 1.00 15.94 44 THR B CA 1
ATOM 1835 C C . THR B 1 47 ? -1.145 51.744 29.536 1.00 16.30 44 THR B C 1
ATOM 1836 O O . THR B 1 47 ? -1.858 50.765 29.782 1.00 16.57 44 THR B O 1
ATOM 1840 N N . LYS B 1 48 ? -0.535 52.446 30.483 1.00 15.19 45 LYS B N 1
ATOM 1841 C CA . LYS B 1 48 ? -0.684 52.145 31.903 1.00 15.48 45 LYS B CA 1
ATOM 1842 C C . LYS B 1 48 ? -0.465 53.458 32.638 1.00 17.21 45 LYS B C 1
ATOM 1843 O O . LYS B 1 48 ? -0.111 54.471 32.024 1.00 16.17 45 LYS B O 1
ATOM 1849 N N A LYS B 1 49 ? -0.682 53.447 33.948 0.50 18.32 46 LYS B N 1
ATOM 1850 N N B LYS B 1 49 ? -0.682 53.443 33.948 0.50 18.41 46 LYS B N 1
ATOM 1851 C CA A LYS B 1 49 ? -0.479 54.644 34.751 0.47 19.85 46 LYS B CA 1
ATOM 1852 C CA B LYS B 1 49 ? -0.476 54.631 34.765 0.47 20.01 46 LYS B CA 1
ATOM 1853 C C A LYS B 1 49 ? 0.877 54.541 35.438 0.42 19.47 46 LYS B C 1
ATOM 1854 C C B LYS B 1 49 ? 0.892 54.532 35.424 0.42 19.55 46 LYS B C 1
ATOM 1855 O O A LYS B 1 49 ? 1.234 53.488 35.973 0.43 18.71 46 LYS B O 1
ATOM 1856 O O B LYS B 1 49 ? 1.273 53.471 35.926 0.43 18.83 46 LYS B O 1
ATOM 1867 N N . ALA B 1 50 ? 1.632 55.635 35.415 1.00 17.88 47 ALA B N 1
ATOM 1868 C CA . ALA B 1 50 ? 2.956 55.660 36.020 1.00 17.76 47 ALA B CA 1
ATOM 1869 C C . ALA B 1 50 ? 2.866 55.467 37.524 1.00 18.00 47 ALA B C 1
ATOM 1870 O O . ALA B 1 50 ? 1.937 55.952 38.175 1.00 17.81 47 ALA B O 1
ATOM 1872 N N . GLY B 1 51 ? 3.841 54.751 38.066 1.00 19.18 48 GLY B N 1
ATOM 1873 C CA . GLY B 1 51 ? 3.875 54.497 39.490 1.00 19.23 48 GLY B CA 1
ATOM 1874 C C . GLY B 1 51 ? 5.301 54.523 39.999 1.00 19.01 48 GLY B C 1
ATOM 1875 O O . GLY B 1 51 ? 6.187 55.096 39.367 1.00 18.33 48 GLY B O 1
ATOM 1876 N N . ALA B 1 52 ? 5.531 53.888 41.142 1.00 19.58 49 ALA B N 1
ATOM 1877 C CA . ALA B 1 52 ? 6.859 53.862 41.731 1.00 19.89 49 ALA B CA 1
ATOM 1878 C C . ALA B 1 52 ? 7.904 53.236 40.811 1.00 18.65 49 ALA B C 1
ATOM 1879 O O . ALA B 1 52 ? 9.088 53.514 40.956 1.00 19.57 49 ALA B O 1
ATOM 1881 N N . ARG B 1 53 ? 7.472 52.402 39.866 1.00 18.02 50 ARG B N 1
ATOM 1882 C CA . ARG B 1 53 ? 8.407 51.752 38.944 1.00 17.52 50 ARG B CA 1
ATOM 1883 C C . ARG B 1 53 ? 8.912 52.694 37.854 1.00 17.05 50 ARG B C 1
ATOM 1884 O O . ARG B 1 53 ? 9.962 52.458 37.255 1.00 16.37 50 ARG B O 1
ATOM 1892 N N . GLU B 1 54 ? 8.156 53.754 37.596 1.00 14.73 51 GLU B N 1
ATOM 1893 C CA . GLU B 1 54 ? 8.533 54.740 36.584 1.00 15.57 51 GLU B CA 1
ATOM 1894 C C . GLU B 1 54 ? 8.590 56.105 37.271 1.00 16.11 51 GLU B C 1
ATOM 1895 O O . GLU B 1 54 ? 7.823 57.015 36.943 1.00 15.12 51 GLU B O 1
ATOM 1901 N N . PRO B 1 55 ? 9.532 56.272 38.217 1.00 18.18 52 PRO B N 1
ATOM 1902 C CA . PRO B 1 55 ? 9.705 57.513 38.979 1.00 19.18 52 PRO B CA 1
ATOM 1903 C C . PRO B 1 55 ? 9.991 58.803 38.221 1.00 19.22 52 PRO B C 1
ATOM 1904 O O . PRO B 1 55 ? 9.879 59.887 38.800 1.00 18.63 52 PRO B O 1
ATOM 1916 N N . PHE B 1 57 ? 8.193 59.964 36.057 1.00 17.24 54 PHE B N 1
ATOM 1917 C CA . PHE B 1 57 ? 6.881 60.517 35.720 1.00 17.51 54 PHE B CA 1
ATOM 1918 C C . PHE B 1 57 ? 6.119 60.736 37.023 1.00 19.34 54 PHE B C 1
ATOM 1919 O O . PHE B 1 57 ? 6.368 60.041 38.012 1.00 19.82 54 PHE B O 1
ATOM 1927 N N . SER B 1 58 ? 5.197 61.693 37.039 1.00 19.91 55 SER B N 1
ATOM 1928 C CA . SER B 1 58 ? 4.408 61.911 38.246 1.00 21.15 55 SER B CA 1
ATOM 1929 C C . SER B 1 58 ? 3.410 60.750 38.304 1.00 22.13 55 SER B C 1
ATOM 1930 O O . SER B 1 58 ? 2.934 60.274 37.266 1.00 20.49 55 SER B O 1
ATOM 1933 N N A ARG B 1 59 ? 3.099 60.299 39.516 0.50 22.31 56 ARG B N 1
ATOM 1934 N N B ARG B 1 59 ? 3.107 60.290 39.514 0.50 21.82 56 ARG B N 1
ATOM 1935 C CA A ARG B 1 59 ? 2.171 59.189 39.711 0.50 23.69 56 ARG B CA 1
ATOM 1936 C CA B ARG B 1 59 ? 2.187 59.174 39.687 0.50 22.71 56 ARG B CA 1
ATOM 1937 C C A ARG B 1 59 ? 0.846 59.414 38.988 0.47 23.71 56 ARG B C 1
ATOM 1938 C C B ARG B 1 59 ? 0.865 59.417 38.968 0.47 23.14 56 ARG B C 1
ATOM 1939 O O A ARG B 1 59 ? 0.251 60.488 39.082 0.47 23.88 56 ARG B O 1
ATOM 1940 O O B ARG B 1 59 ? 0.292 60.504 39.046 0.47 23.43 56 ARG B O 1
ATOM 1955 N N . GLY B 1 60 ? 0.391 58.396 38.261 1.00 22.24 57 GLY B N 1
ATOM 1956 C CA . GLY B 1 60 ? -0.863 58.511 37.539 1.00 21.51 57 GLY B CA 1
ATOM 1957 C C . GLY B 1 60 ? -0.739 58.973 36.095 1.00 20.11 57 GLY B C 1
ATOM 1958 O O . GLY B 1 60 ? -1.725 58.992 35.363 1.00 20.54 57 GLY B O 1
ATOM 1959 N N . THR B 1 61 ? 0.464 59.353 35.678 1.00 18.09 58 THR B N 1
ATOM 1960 C CA . THR B 1 61 ? 0.670 59.808 34.304 1.00 16.77 58 THR B CA 1
ATOM 1961 C C . THR B 1 61 ? 0.464 58.654 33.330 1.00 15.72 58 THR B C 1
ATOM 1962 O O . THR B 1 61 ? 0.996 57.561 33.536 1.00 15.75 58 THR B O 1
ATOM 1966 N N . GLU B 1 62 ? -0.313 58.883 32.275 1.00 15.46 59 GLU B N 1
ATOM 1967 C CA . GLU B 1 62 ? -0.526 57.821 31.300 1.00 16.11 59 GLU B CA 1
ATOM 1968 C C . GLU B 1 62 ? 0.734 57.675 30.460 1.00 15.69 59 GLU B C 1
ATOM 1969 O O . GLU B 1 62 ? 1.250 58.657 29.919 1.00 14.01 59 GLU B O 1
ATOM 1975 N N . ILE B 1 63 ? 1.231 56.446 30.363 1.00 15.17 60 ILE B N 1
ATOM 1976 C CA . ILE B 1 63 ? 2.435 56.162 29.595 1.00 13.00 60 ILE B CA 1
ATOM 1977 C C . ILE B 1 63 ?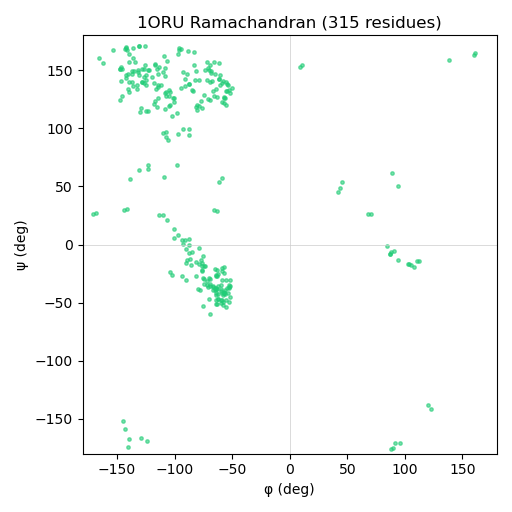 2.299 54.832 28.877 1.00 13.96 60 ILE B C 1
ATOM 1978 O O . ILE B 1 63 ? 1.362 54.067 29.131 1.00 15.25 60 ILE B O 1
ATOM 1983 N N . PHE B 1 64 ? 3.240 54.555 27.979 1.00 12.67 61 PHE B N 1
ATOM 1984 C CA . PHE B 1 64 ? 3.237 53.296 27.244 1.00 11.85 61 PHE B CA 1
ATOM 1985 C C . PHE B 1 64 ? 3.363 52.147 28.248 1.00 12.48 61 PHE B C 1
ATOM 1986 O O . PHE B 1 64 ? 4.041 52.273 29.268 1.00 12.21 61 PHE B O 1
ATOM 1994 N N . ASN B 1 65 ? 2.717 51.025 27.954 1.00 11.96 62 ASN B N 1
ATOM 1995 C CA . ASN B 1 65 ? 2.755 49.871 28.850 1.00 13.74 62 ASN B CA 1
ATOM 1996 C C . ASN B 1 65 ? 3.815 48.857 28.422 1.00 14.28 62 ASN B C 1
ATOM 1997 O O . ASN B 1 65 ? 3.561 48.012 27.558 1.00 13.93 62 ASN B O 1
ATOM 2002 N N . ARG B 1 66 ? 5.008 48.941 29.012 1.00 14.82 63 ARG B N 1
ATOM 2003 C CA . ARG B 1 66 ? 6.072 48.005 28.653 1.00 15.43 63 ARG B CA 1
ATOM 2004 C C . ARG B 1 66 ? 6.013 46.768 29.542 1.00 15.61 63 ARG B C 1
ATOM 2005 O O . ARG B 1 66 ? 6.764 45.823 29.339 1.00 16.80 63 ARG B O 1
ATOM 2013 N N . ARG B 1 67 ? 5.100 46.780 30.513 1.00 13.56 64 ARG B N 1
ATOM 2014 C CA . ARG B 1 67 ? 4.931 45.676 31.457 1.00 13.02 64 ARG B CA 1
ATOM 2015 C C . ARG B 1 67 ? 3.620 44.940 31.180 1.00 13.20 64 ARG B C 1
ATOM 2016 O O . ARG B 1 67 ? 2.753 44.823 32.055 1.00 14.35 64 ARG B O 1
ATOM 2024 N N . GLN B 1 68 ? 3.494 44.433 29.962 1.00 12.27 65 GLN B N 1
ATOM 2025 C CA . GLN B 1 68 ? 2.290 43.734 29.531 1.00 13.70 65 GLN B CA 1
ATOM 2026 C C . GLN B 1 68 ? 2.163 42.300 30.038 1.00 14.07 65 GLN B C 1
ATOM 2027 O O . GLN B 1 68 ? 1.071 41.858 30.383 1.00 14.98 65 GLN B O 1
ATOM 2033 N N . ILE B 1 69 ? 3.279 41.578 30.068 1.00 14.42 66 ILE B N 1
ATOM 2034 C CA . ILE B 1 69 ? 3.296 40.187 30.511 1.00 14.56 66 ILE B CA 1
ATOM 2035 C C . ILE B 1 69 ? 4.441 39.994 31.503 1.00 13.92 66 ILE B C 1
ATOM 2036 O O . ILE B 1 69 ? 5.545 40.498 31.284 1.00 15.19 66 ILE B O 1
ATOM 2041 N N . SER B 1 70 ? 4.189 39.272 32.593 1.00 13.64 67 SER B N 1
ATOM 2042 C CA . SER B 1 70 ? 5.251 39.016 33.562 1.00 14.32 67 SER B CA 1
ATOM 2043 C C . SER B 1 70 ? 5.553 37.516 33.586 1.00 14.18 67 SER B C 1
ATOM 2044 O O . SER B 1 70 ? 4.643 36.680 33.577 1.00 12.02 67 SER B O 1
ATOM 2047 N N . ILE B 1 71 ? 6.841 37.189 33.616 1.00 12.34 68 ILE B N 1
ATOM 2048 C CA . ILE B 1 71 ? 7.290 35.806 33.597 1.00 12.15 68 ILE B CA 1
ATOM 2049 C C . ILE B 1 71 ? 8.268 35.494 34.723 1.00 11.31 68 ILE B C 1
ATOM 2050 O O . ILE B 1 71 ? 9.122 36.310 35.052 1.00 10.08 68 ILE B O 1
ATOM 2055 N N . VAL B 1 72 ? 8.122 34.311 35.312 1.00 12.40 69 VAL B N 1
ATOM 2056 C CA . VAL B 1 72 ? 9.015 33.848 36.368 1.00 12.56 69 VAL B CA 1
ATOM 2057 C C . VAL B 1 72 ? 9.319 32.390 36.048 1.00 12.09 69 VAL B C 1
ATOM 2058 O O . VAL B 1 72 ? 8.588 31.755 35.289 1.00 11.77 69 VAL B O 1
ATOM 2062 N N . SER B 1 73 ? 10.399 31.858 36.605 1.00 12.43 70 SER B N 1
ATOM 2063 C CA . SER B 1 73 ? 10.730 30.461 36.358 1.00 12.56 70 SER B CA 1
ATOM 2064 C C . SER B 1 73 ? 10.468 29.672 37.625 1.00 13.32 70 SER B C 1
ATOM 2065 O O . SER B 1 73 ? 10.535 30.211 38.734 1.00 13.63 70 SER B O 1
ATOM 2068 N N . ILE B 1 74 ? 10.158 28.393 37.458 1.00 13.34 71 ILE B N 1
ATOM 2069 C CA . ILE B 1 74 ? 9.905 27.530 38.598 1.00 14.84 71 ILE B CA 1
ATOM 2070 C C . ILE B 1 74 ? 11.159 27.498 39.470 1.00 14.51 71 ILE B C 1
ATOM 2071 O O . ILE B 1 74 ? 11.082 27.524 40.701 1.00 13.06 71 ILE B O 1
ATOM 2076 N N . GLU B 1 75 ? 12.314 27.449 38.814 1.00 13.73 72 GLU B N 1
ATOM 2077 C CA . GLU B 1 75 ? 13.588 27.383 39.519 1.00 11.67 72 GLU B CA 1
ATOM 2078 C C . GLU B 1 75 ? 13.881 28.594 40.407 1.00 12.13 72 GLU B C 1
ATOM 2079 O O . GLU B 1 75 ? 14.347 28.437 41.539 1.00 11.55 72 GLU B O 1
ATOM 2085 N N . GLU B 1 76 ? 13.601 29.800 39.919 1.00 10.79 73 GLU B N 1
ATOM 2086 C CA . GLU B 1 76 ? 13.861 30.984 40.726 1.00 11.77 73 GLU B CA 1
ATOM 2087 C C . GLU B 1 76 ? 12.812 31.147 41.824 1.00 13.19 73 GLU B C 1
ATOM 2088 O O . GLU B 1 76 ? 13.102 31.694 42.887 1.00 14.08 73 GLU B O 1
ATOM 2094 N N . CYS B 1 77 ? 11.594 30.669 41.588 1.00 13.49 74 CYS B N 1
ATOM 2095 C CA . CYS B 1 77 ? 10.584 30.749 42.636 1.00 13.72 74 CYS B CA 1
ATOM 2096 C C . CYS B 1 77 ? 11.028 29.821 43.771 1.00 14.76 74 CYS B C 1
ATOM 2097 O O . CYS B 1 77 ? 10.868 30.156 44.948 1.00 15.62 74 CYS B O 1
ATOM 2100 N N . ASN B 1 78 ? 11.590 28.663 43.418 1.00 14.92 75 ASN B N 1
ATOM 2101 C CA . ASN B 1 78 ? 12.081 27.717 44.428 1.00 16.28 75 ASN B CA 1
ATOM 2102 C C . ASN B 1 78 ? 13.243 28.371 45.177 1.00 16.18 75 ASN B C 1
ATOM 2103 O O . ASN B 1 78 ? 13.397 28.197 46.389 1.00 17.54 75 ASN B O 1
ATOM 2108 N N . GLU B 1 79 ? 14.061 29.123 44.447 1.00 15.82 76 GLU B N 1
ATOM 2109 C CA . GLU B 1 79 ? 15.205 29.810 45.036 1.00 15.44 76 GLU B CA 1
ATOM 2110 C C . GLU B 1 79 ? 14.725 30.851 46.046 1.00 16.80 76 GLU B C 1
ATOM 2111 O O . GLU B 1 79 ? 15.300 30.990 47.130 1.00 15.92 76 GLU B O 1
ATOM 2117 N N . ILE B 1 80 ? 13.670 31.580 45.694 1.00 15.51 77 ILE B N 1
ATOM 2118 C CA . ILE B 1 80 ? 13.129 32.586 46.596 1.00 16.49 77 ILE B CA 1
ATOM 2119 C C . ILE B 1 80 ? 12.633 31.887 47.859 1.00 17.71 77 ILE B C 1
ATOM 2120 O O . ILE B 1 80 ? 12.932 32.321 48.972 1.00 19.23 77 ILE B O 1
ATOM 2125 N N . ALA B 1 81 ? 11.884 30.800 47.679 1.00 18.03 78 ALA B N 1
ATOM 2126 C CA . ALA B 1 81 ? 11.348 30.046 48.805 1.00 18.12 78 ALA B CA 1
ATOM 2127 C C . ALA B 1 81 ? 12.465 29.627 49.753 1.00 21.12 78 ALA B C 1
ATOM 2128 O O . ALA B 1 81 ? 12.353 29.806 50.965 1.00 18.77 78 ALA B O 1
ATOM 2130 N N . LEU B 1 82 ? 13.542 29.081 49.192 1.00 22.97 79 LEU B N 1
ATOM 2131 C CA . LEU B 1 82 ? 14.691 28.638 49.979 1.00 27.49 79 LEU B CA 1
ATOM 2132 C C . LEU B 1 82 ? 15.295 29.768 50.803 1.00 27.79 79 LEU B C 1
ATOM 2133 O O . LEU B 1 82 ? 15.531 29.618 52.004 1.00 26.73 79 LEU B O 1
ATOM 2138 N N . LYS B 1 83 ? 15.551 30.896 50.148 1.00 26.21 80 LYS B N 1
ATOM 2139 C CA . LYS B 1 83 ? 16.133 32.055 50.811 1.00 26.96 80 LYS B CA 1
ATOM 2140 C C . LYS B 1 83 ? 15.194 32.655 51.857 1.00 26.90 80 LYS B C 1
ATOM 2141 O O . LYS B 1 83 ? 15.646 33.239 52.840 1.00 27.87 80 LYS B O 1
ATOM 2155 N N . GLY B 1 85 ? 12.963 30.801 53.566 1.00 27.50 82 GLY B N 1
ATOM 2156 C CA . GLY B 1 85 ? 12.691 29.817 54.597 1.00 28.70 82 GLY B CA 1
ATOM 2157 C C . GLY B 1 85 ? 11.259 29.320 54.611 1.00 28.32 82 GLY B C 1
ATOM 2158 O O . GLY B 1 85 ? 10.759 28.896 55.652 1.00 29.39 82 GLY B O 1
ATOM 2159 N N . VAL B 1 86 ? 10.591 29.377 53.461 1.00 28.38 83 VAL B N 1
ATOM 2160 C CA . VAL B 1 86 ? 9.214 28.900 53.359 1.00 27.02 83 VAL B CA 1
ATOM 2161 C C . VAL B 1 86 ? 9.163 27.726 52.385 1.00 27.16 83 VAL B C 1
ATOM 2162 O O . VAL B 1 86 ? 10.007 27.605 51.496 1.00 24.95 83 VAL B O 1
ATOM 2166 N N . PRO B 1 87 ? 8.167 26.843 52.541 1.00 26.85 84 PRO B N 1
ATOM 2167 C CA . PRO B 1 87 ? 8.007 25.668 51.684 1.00 26.89 84 PRO B CA 1
ATOM 2168 C C . PRO B 1 87 ? 7.964 25.970 50.191 1.00 26.85 84 PRO B C 1
ATOM 2169 O O . PRO B 1 87 ? 8.571 25.258 49.386 1.00 26.22 84 PRO B O 1
ATOM 2173 N N . ARG B 1 88 ? 7.252 27.028 49.819 1.00 26.09 85 ARG B N 1
ATOM 2174 C CA . ARG B 1 88 ? 7.127 27.359 48.411 1.00 27.54 85 ARG B CA 1
ATOM 2175 C C . ARG B 1 88 ? 6.584 28.750 48.128 1.00 23.45 85 ARG B C 1
ATOM 2176 O O . ARG B 1 88 ? 5.960 29.384 48.978 1.00 20.17 85 ARG B O 1
ATOM 2184 N N . ILE B 1 89 ? 6.839 29.211 46.910 1.00 19.91 86 ILE B N 1
ATOM 2185 C CA . ILE B 1 89 ? 6.380 30.514 46.450 1.00 18.70 86 ILE B CA 1
ATOM 2186 C C . ILE B 1 89 ? 5.684 30.252 45.118 1.00 17.96 86 ILE B C 1
ATOM 2187 O O . ILE B 1 89 ? 6.300 29.767 44.165 1.00 17.84 86 ILE B O 1
ATOM 2192 N N . LEU B 1 90 ? 4.393 30.549 45.060 1.00 17.24 87 LEU B N 1
ATOM 2193 C CA . LEU B 1 90 ? 3.625 30.322 43.844 1.00 17.18 87 LEU B CA 1
ATOM 2194 C C . LEU B 1 90 ? 3.665 31.481 42.861 1.00 16.35 87 LEU B C 1
ATOM 2195 O O . LEU B 1 90 ? 3.574 32.646 43.248 1.00 16.65 87 LEU B O 1
ATOM 2200 N N . PRO B 1 91 ? 3.802 31.173 41.564 1.00 15.09 88 PRO B N 1
ATOM 2201 C CA . PRO B 1 91 ? 3.836 32.220 40.542 1.00 14.62 88 PRO B CA 1
ATOM 2202 C C . PRO B 1 91 ? 2.613 33.130 40.682 1.00 14.68 88 PRO B C 1
ATOM 2203 O O . PRO B 1 91 ? 2.705 34.344 40.481 1.00 13.11 88 PRO B O 1
ATOM 2207 N N . GLU B 1 92 ? 1.472 32.531 41.035 1.00 13.29 89 GLU B N 1
ATOM 2208 C CA . GLU B 1 92 ? 0.226 33.275 41.204 1.00 14.68 89 GLU B CA 1
ATOM 2209 C C . GLU B 1 92 ? 0.380 34.402 42.226 1.00 14.62 89 GLU B C 1
ATOM 2210 O O . GLU B 1 92 ? -0.111 35.513 42.009 1.00 14.18 89 GLU B O 1
ATOM 2216 N N . TRP B 1 93 ? 1.065 34.112 43.332 1.00 15.13 90 TRP B N 1
ATOM 2217 C CA . TRP B 1 93 ? 1.277 35.104 44.385 1.00 15.10 90 TRP B CA 1
ATOM 2218 C C . TRP B 1 93 ? 2.111 36.286 43.910 1.00 16.89 90 TRP B C 1
ATOM 2219 O O . TRP B 1 93 ? 2.010 37.381 44.461 1.00 17.62 90 TRP B O 1
ATOM 2230 N N . LEU B 1 94 ? 2.953 36.059 42.905 1.00 15.11 91 LEU B N 1
ATOM 2231 C CA . LEU B 1 94 ? 3.782 37.125 42.369 1.00 15.08 91 LEU B CA 1
ATOM 2232 C C . LEU B 1 94 ? 3.056 37.782 41.205 1.00 14.98 91 LEU B C 1
ATOM 2233 O O . LEU B 1 94 ? 3.574 38.706 40.580 1.00 16.23 91 LEU B O 1
ATOM 2238 N N . GLY B 1 95 ? 1.852 37.296 40.917 1.00 12.31 92 GLY B N 1
ATOM 2239 C CA . GLY B 1 95 ? 1.071 37.852 39.827 1.00 12.05 92 GLY B CA 1
ATOM 2240 C C . GLY B 1 95 ? 1.635 37.525 38.454 1.00 10.86 92 GLY B C 1
ATOM 2241 O O . GLY B 1 95 ? 1.405 38.261 37.496 1.00 10.94 92 GLY B O 1
ATOM 2242 N N . ALA B 1 96 ? 2.367 36.419 38.350 1.00 10.81 93 ALA B N 1
ATOM 2243 C CA . ALA B 1 96 ? 2.959 36.017 37.075 1.00 12.82 93 ALA B CA 1
ATOM 2244 C C . ALA B 1 96 ? 1.915 35.520 36.073 1.00 12.65 93 ALA B C 1
ATOM 2245 O O . ALA B 1 96 ? 0.868 35.004 36.464 1.00 13.39 93 ALA B O 1
ATOM 2247 N N . ASN B 1 97 ? 2.206 35.685 34.782 1.00 12.17 94 ASN B N 1
ATOM 2248 C CA . ASN B 1 97 ? 1.318 35.222 33.712 1.00 10.44 94 ASN B CA 1
ATOM 2249 C C . ASN B 1 97 ? 1.883 33.953 33.084 1.00 11.90 94 ASN B C 1
ATOM 2250 O O . ASN B 1 97 ? 1.160 33.152 32.489 1.00 11.00 94 ASN B O 1
ATOM 2255 N N . VAL B 1 98 ? 3.191 33.773 33.206 1.00 11.68 95 VAL B N 1
ATOM 2256 C CA . VAL B 1 98 ? 3.822 32.594 32.645 1.00 10.99 95 VAL B CA 1
ATOM 2257 C C . VAL B 1 98 ? 4.884 32.112 33.610 1.00 11.93 95 VAL B C 1
ATOM 2258 O O . VAL B 1 98 ? 5.648 32.914 34.145 1.00 11.26 95 VAL B O 1
ATOM 2262 N N . ALA B 1 99 ? 4.897 30.807 33.862 1.00 10.56 96 ALA B N 1
ATOM 2263 C CA . ALA B 1 99 ? 5.905 30.204 34.724 1.00 11.11 96 ALA B CA 1
ATOM 2264 C C . ALA B 1 99 ? 6.635 29.231 33.806 1.00 11.77 96 ALA B C 1
ATOM 2265 O O . ALA B 1 99 ? 6.025 28.331 33.225 1.00 11.92 96 ALA B O 1
ATOM 2267 N N . VAL B 1 100 ? 7.936 29.426 33.650 1.00 13.58 97 VAL B N 1
ATOM 2268 C CA . VAL B 1 100 ? 8.716 28.561 32.780 1.00 12.11 97 VAL B CA 1
ATOM 2269 C C . VAL B 1 100 ? 9.653 27.650 33.561 1.00 14.00 97 VAL B C 1
ATOM 2270 O O . VAL B 1 100 ? 9.935 27.886 34.737 1.00 13.08 97 VAL B O 1
ATOM 2274 N N . SER B 1 101 ? 10.122 26.600 32.894 1.00 14.06 98 SER B N 1
ATOM 2275 C CA . SER B 1 101 ? 11.073 25.667 33.487 1.00 15.31 98 SER B CA 1
ATOM 2276 C C . SER B 1 101 ? 12.086 25.321 32.399 1.00 15.15 98 SER B C 1
ATOM 2277 O O . SER B 1 101 ? 11.803 25.472 31.214 1.00 13.62 98 SER B O 1
ATOM 2280 N N . GLY B 1 102 ? 13.276 24.884 32.793 1.00 16.40 99 GLY B N 1
ATOM 2281 C CA . GLY B 1 102 ? 14.254 24.501 31.792 1.00 16.80 99 GLY B CA 1
ATOM 2282 C C . GLY B 1 102 ? 15.256 25.550 31.365 1.00 19.04 99 GLY B C 1
ATOM 2283 O O . GLY B 1 102 ? 16.149 25.257 30.565 1.00 19.66 99 GLY B O 1
ATOM 2292 N N . PRO B 1 104 ? 17.871 28.194 33.127 1.00 15.62 101 PRO B N 1
ATOM 2293 C CA . PRO B 1 104 ? 18.543 28.774 34.296 1.00 15.76 101 PRO B CA 1
ATOM 2294 C C . PRO B 1 104 ? 18.611 30.302 34.227 1.00 15.28 101 PRO B C 1
ATOM 2295 O O . PRO B 1 104 ? 18.683 30.879 33.141 1.00 16.68 101 PRO B O 1
ATOM 2299 N N . ASP B 1 105 ? 18.599 30.940 35.394 1.00 16.86 102 ASP B N 1
ATOM 2300 C CA . ASP B 1 105 ? 18.683 32.396 35.516 1.00 16.81 102 ASP B CA 1
ATOM 2301 C C . ASP B 1 105 ? 17.789 33.194 34.568 1.00 17.09 102 ASP B C 1
ATOM 2302 O O . ASP B 1 105 ? 18.255 34.092 33.850 1.00 14.79 102 ASP B O 1
ATOM 2307 N N . LEU B 1 106 ? 16.499 32.881 34.582 1.00 15.25 103 LEU B N 1
ATOM 2308 C CA . LEU B 1 106 ? 15.537 33.574 33.729 1.00 15.71 103 LEU B CA 1
ATOM 2309 C C . LEU B 1 106 ? 15.617 35.087 33.877 1.00 14.83 103 LEU B C 1
ATOM 2310 O O . LEU B 1 106 ? 15.611 35.816 32.887 1.00 15.37 103 LEU B O 1
ATOM 2315 N N . THR B 1 107 ? 15.688 35.555 35.118 1.00 14.03 104 THR B N 1
ATOM 2316 C CA . THR B 1 107 ? 15.735 36.986 35.399 1.00 15.27 104 THR B CA 1
ATOM 2317 C C . THR B 1 107 ? 16.819 37.732 34.625 1.00 16.26 104 THR B C 1
ATOM 2318 O O . THR B 1 107 ? 16.652 38.905 34.283 1.00 15.36 104 THR B O 1
ATOM 2322 N N . SER B 1 108 ? 17.917 37.042 34.336 1.00 16.27 105 SER B N 1
ATOM 2323 C CA . SER B 1 108 ? 19.036 37.633 33.608 1.00 18.04 105 SER B CA 1
ATOM 2324 C C . SER B 1 108 ? 18.849 37.742 32.098 1.00 17.47 105 SER B C 1
ATOM 2325 O O . SER B 1 108 ? 19.727 38.267 31.413 1.00 16.62 105 SER B O 1
ATOM 2328 N N . LEU B 1 109 ? 17.733 37.243 31.573 1.00 16.08 106 LEU B N 1
ATOM 2329 C CA . LEU B 1 109 ? 17.485 37.320 30.133 1.00 15.43 106 LEU B CA 1
ATOM 2330 C C . LEU B 1 109 ? 17.538 38.790 29.730 1.00 16.35 106 LEU B C 1
ATOM 2331 O O . LEU B 1 109 ? 16.784 39.613 30.250 1.00 16.96 106 LEU B O 1
ATOM 2336 N N . LYS B 1 110 ? 18.429 39.119 28.800 1.00 18.31 107 LYS B N 1
ATOM 2337 C CA . LYS B 1 110 ? 18.603 40.503 28.366 1.00 18.93 107 LYS B CA 1
ATOM 2338 C C . LYS B 1 110 ? 17.445 41.110 27.579 1.00 18.35 107 LYS B C 1
ATOM 2339 O O . LYS B 1 110 ? 16.738 40.421 26.830 1.00 16.32 107 LYS B O 1
ATOM 2345 N N . GLU B 1 111 ? 17.256 42.414 27.757 1.00 16.58 108 GLU B N 1
ATOM 2346 C CA . GLU B 1 111 ? 16.221 43.136 27.036 1.00 17.46 108 GLU B CA 1
ATOM 2347 C C . GLU B 1 111 ? 16.536 42.934 25.559 1.00 16.98 108 GLU B C 1
ATOM 2348 O O . GLU B 1 111 ? 17.698 42.955 25.168 1.00 18.10 108 GLU B O 1
ATOM 2354 N N . GLY B 1 112 ? 15.510 42.716 24.746 1.00 15.28 109 GLY B N 1
ATOM 2355 C CA . GLY B 1 112 ? 15.733 42.493 23.329 1.00 16.77 109 GLY B CA 1
ATOM 2356 C C . GLY B 1 112 ? 15.598 41.017 22.995 1.00 14.79 109 GLY B C 1
ATOM 2357 O O . GLY B 1 112 ? 15.448 40.640 21.831 1.00 17.10 109 GLY B O 1
ATOM 2358 N N . SER B 1 113 ? 15.655 40.170 24.015 1.00 15.00 110 SER B N 1
ATOM 2359 C CA . SER B 1 113 ? 15.508 38.735 23.798 1.00 12.81 110 SER B CA 1
ATOM 2360 C C . SER B 1 113 ? 14.062 38.466 23.394 1.00 14.48 110 SER B C 1
ATOM 2361 O O . SER B 1 113 ? 13.160 39.246 23.720 1.00 13.88 110 SER B O 1
ATOM 2364 N N . ARG B 1 114 ? 13.851 37.369 22.676 1.00 14.55 111 ARG B N 1
ATOM 2365 C CA . ARG B 1 114 ? 12.518 36.972 22.247 1.00 15.36 111 ARG B CA 1
ATOM 2366 C C . ARG B 1 114 ? 12.172 35.598 22.811 1.00 15.93 111 ARG B C 1
ATOM 2367 O O . ARG B 1 114 ? 13.037 34.730 22.939 1.00 15.67 111 ARG B O 1
ATOM 2375 N N . ILE B 1 115 ? 10.903 35.420 23.154 1.00 14.56 112 ILE B N 1
ATOM 2376 C CA . ILE B 1 115 ? 10.399 34.153 23.675 1.00 15.28 112 ILE B CA 1
ATOM 2377 C C . ILE B 1 115 ? 9.255 33.835 22.726 1.00 14.81 112 ILE B C 1
ATOM 2378 O O . ILE B 1 115 ? 8.268 34.570 22.678 1.00 14.78 112 ILE B O 1
ATOM 2383 N N . ILE B 1 116 ? 9.392 32.755 21.961 1.00 16.05 113 ILE B N 1
ATOM 2384 C CA . ILE B 1 116 ? 8.376 32.393 20.978 1.00 16.11 113 ILE B CA 1
ATOM 2385 C C . ILE B 1 116 ? 7.691 31.061 21.260 1.00 16.35 113 ILE B C 1
ATOM 2386 O O . ILE B 1 116 ? 8.343 30.059 21.563 1.00 15.72 113 ILE B O 1
ATOM 2391 N N . PHE B 1 117 ? 6.367 31.067 21.150 1.00 15.65 114 PHE B N 1
ATOM 2392 C CA . PHE B 1 117 ? 5.563 29.880 21.395 1.00 15.92 114 PHE B CA 1
ATOM 2393 C C . PHE B 1 117 ? 5.245 29.148 20.087 1.00 16.86 114 PHE B C 1
ATOM 2394 O O . PHE B 1 117 ? 5.458 29.688 19.000 1.00 17.86 114 PHE B O 1
ATOM 2402 N N . PRO B 1 118 ? 4.732 27.905 20.177 1.00 18.00 115 PRO B N 1
ATOM 2403 C CA . PRO B 1 118 ? 4.391 27.096 18.999 1.00 17.01 115 PRO B CA 1
ATOM 2404 C C . PRO B 1 118 ? 3.474 27.754 17.973 1.00 17.62 115 PRO B C 1
ATOM 2405 O O . PRO B 1 118 ? 3.641 27.549 16.775 1.00 19.47 115 PRO B O 1
ATOM 2409 N N . SER B 1 119 ? 2.504 28.529 18.443 1.00 16.88 116 SER B N 1
ATOM 2410 C CA . SER B 1 119 ? 1.553 29.194 17.562 1.00 18.02 116 SER B CA 1
ATOM 2411 C C . SER B 1 119 ? 2.169 30.392 16.851 1.00 18.27 116 SER B C 1
ATOM 2412 O O . SER B 1 119 ? 1.557 30.964 15.947 1.00 19.42 116 SER B O 1
ATOM 2415 N N . GLY B 1 120 ? 3.370 30.775 17.264 1.00 17.58 117 GLY B N 1
ATOM 2416 C CA . GLY B 1 120 ? 4.012 31.929 16.666 1.00 17.12 117 GLY B CA 1
ATOM 2417 C C . GLY B 1 120 ? 3.947 33.110 17.620 1.00 18.17 117 GLY B C 1
ATOM 2418 O O . GLY B 1 120 ? 4.684 34.081 17.453 1.00 18.15 117 GLY B O 1
ATOM 2419 N N . ALA B 1 121 ? 3.056 33.038 18.613 1.00 16.60 118 ALA B N 1
ATOM 2420 C CA . ALA B 1 121 ? 2.929 34.110 19.607 1.00 15.17 118 ALA B CA 1
ATOM 2421 C C . ALA B 1 121 ? 4.330 34.415 20.140 1.00 14.54 118 ALA B C 1
ATOM 2422 O O . ALA B 1 121 ? 5.088 33.501 20.455 1.00 13.02 118 ALA B O 1
ATOM 2424 N N . ALA B 1 122 ? 4.680 35.692 20.244 1.00 14.19 119 ALA B N 1
ATOM 2425 C CA . ALA B 1 122 ? 6.017 36.035 20.711 1.00 13.92 119 ALA B CA 1
ATOM 2426 C C . ALA B 1 122 ? 6.049 37.178 21.711 1.00 13.44 119 ALA B C 1
ATOM 2427 O O . ALA B 1 122 ? 5.247 38.110 21.636 1.00 14.20 119 ALA B O 1
ATOM 2429 N N . LEU B 1 123 ? 6.996 37.094 22.641 1.00 13.01 120 LEU B N 1
ATOM 2430 C CA . LEU B 1 123 ? 7.167 38.109 23.667 1.00 13.36 120 LEU B CA 1
ATOM 2431 C C . LEU B 1 123 ? 8.544 38.750 23.542 1.00 13.48 120 LEU B C 1
ATOM 2432 O O . LEU B 1 123 ? 9.536 38.058 23.285 1.00 13.31 120 LEU B O 1
ATOM 2437 N N . LEU B 1 124 ? 8.596 40.069 23.710 1.00 13.73 121 LEU B N 1
ATOM 2438 C CA . LEU B 1 124 ? 9.849 40.822 23.658 1.00 14.86 121 LEU B CA 1
ATOM 2439 C C . LEU B 1 124 ? 10.233 41.167 25.098 1.00 13.97 121 LEU B C 1
ATOM 2440 O O . LEU B 1 124 ? 9.484 41.848 25.800 1.00 14.47 121 LEU B O 1
ATOM 2445 N N . CYS B 1 125 ? 11.399 40.706 25.535 1.00 14.36 122 CYS B N 1
ATOM 2446 C CA . CYS B 1 125 ? 11.850 40.961 26.897 1.00 13.16 122 CYS B CA 1
ATOM 2447 C C . CYS B 1 125 ? 12.126 42.432 27.180 1.00 13.93 122 CYS B C 1
ATOM 2448 O O . CYS B 1 125 ? 12.863 43.094 26.437 1.00 13.61 122 CYS B O 1
ATOM 2451 N N . GLU B 1 126 ? 11.527 42.934 28.259 1.00 11.68 123 GLU B N 1
ATOM 2452 C CA . GLU B 1 126 ? 11.707 44.315 28.689 1.00 11.63 123 GLU B CA 1
ATOM 2453 C C . GLU B 1 126 ? 12.442 44.359 30.027 1.00 12.48 123 GLU B C 1
ATOM 2454 O O . GLU B 1 126 ? 12.286 45.300 30.814 1.00 12.87 123 GLU B O 1
ATOM 2460 N N . GLY B 1 127 ? 13.219 43.317 30.302 1.00 12.34 124 GLY B N 1
ATOM 2461 C CA . GLY B 1 127 ? 14.024 43.313 31.509 1.00 13.83 124 GLY B CA 1
ATOM 2462 C C . GLY B 1 127 ? 13.518 42.771 32.830 1.00 13.94 124 GLY B C 1
ATOM 2463 O O . GLY B 1 127 ? 12.418 42.237 32.945 1.00 12.69 124 GLY B O 1
ATOM 2464 N N . GLU B 1 128 ? 14.362 42.952 33.840 1.00 14.59 125 GLU B N 1
ATOM 2465 C CA . GLU B 1 128 ? 14.122 42.508 35.204 1.00 16.52 125 GLU B CA 1
ATOM 2466 C C . GLU B 1 128 ? 12.886 43.135 35.847 1.00 15.41 125 GLU B C 1
ATOM 2467 O O . GLU B 1 128 ? 12.651 44.327 35.705 1.00 13.48 125 GLU B O 1
ATOM 2473 N N . ASN B 1 129 ? 12.104 42.327 36.556 1.00 15.04 126 ASN B N 1
ATOM 2474 C CA . ASN B 1 129 ? 10.924 42.828 37.247 1.00 16.49 126 ASN B CA 1
ATOM 2475 C C . ASN B 1 129 ? 11.346 43.073 38.702 1.00 18.46 126 ASN B C 1
ATOM 2476 O O . ASN B 1 129 ? 11.598 42.127 39.447 1.00 18.92 126 ASN B O 1
ATOM 2481 N N A ASP B 1 130 ? 11.433 44.348 39.082 0.50 19.40 127 ASP B N 1
ATOM 2482 N N B ASP B 1 130 ? 11.432 44.343 39.084 0.50 19.48 127 ASP B N 1
ATOM 2483 C CA A ASP B 1 130 ? 11.827 44.760 40.434 0.50 22.54 127 ASP B CA 1
ATOM 2484 C CA B ASP B 1 130 ? 11.837 44.732 40.430 0.50 21.98 127 ASP B CA 1
ATOM 2485 C C A ASP B 1 130 ? 10.795 44.283 41.460 0.45 22.98 127 ASP B C 1
ATOM 2486 C C B ASP B 1 130 ? 10.797 44.262 41.446 0.45 22.45 127 ASP B C 1
ATOM 2487 O O A ASP B 1 130 ? 9.601 44.523 41.303 0.46 22.04 127 ASP B O 1
ATOM 2488 O O B ASP B 1 130 ? 9.600 44.481 41.266 0.46 21.31 127 ASP B O 1
ATOM 2497 N N . PRO B 1 131 ? 11.241 43.607 42.530 1.00 22.79 128 PRO B N 1
ATOM 2498 C CA . PRO B 1 131 ? 10.282 43.137 43.534 1.00 23.57 128 PRO B CA 1
ATOM 2499 C C . PRO B 1 131 ? 9.786 44.266 44.440 1.00 24.29 128 PRO B C 1
ATOM 2500 O O . PRO B 1 131 ? 10.570 45.100 44.892 1.00 25.22 128 PRO B O 1
ATOM 2504 N N A CYS B 1 132 ? 8.478 44.305 44.685 0.50 24.67 129 CYS B N 1
ATOM 2505 N N B CYS B 1 132 ? 8.484 44.287 44.700 0.50 24.41 129 CYS B N 1
ATOM 2506 C CA A CYS B 1 132 ? 7.904 45.328 45.558 0.50 25.58 129 CYS B CA 1
ATOM 2507 C CA B CYS B 1 132 ? 7.903 45.308 45.560 0.49 24.91 129 CYS B CA 1
ATOM 2508 C C A CYS B 1 132 ? 7.245 44.662 46.765 0.49 25.40 129 CYS B C 1
ATOM 2509 C C B CYS B 1 132 ? 7.234 44.655 46.765 0.49 24.98 129 CYS B C 1
ATOM 2510 O O A CYS B 1 132 ? 7.201 43.437 46.863 0.50 24.80 129 CYS B O 1
ATOM 2511 O O B CYS B 1 132 ? 7.170 43.430 46.862 0.50 24.34 129 CYS B O 1
ATOM 2516 N N . ILE B 1 133 ? 6.738 45.477 47.682 1.00 25.35 130 ILE B N 1
ATOM 2517 C CA . ILE B 1 133 ? 6.107 44.970 48.893 1.00 25.87 130 ILE B CA 1
ATOM 2518 C C . ILE B 1 133 ? 4.800 44.182 48.746 1.00 25.84 130 ILE B C 1
ATOM 2519 O O . ILE B 1 133 ? 4.508 43.319 49.572 1.00 24.94 130 ILE B O 1
ATOM 2524 N N . GLN B 1 134 ? 4.020 44.462 47.705 1.00 25.38 131 GLN B N 1
ATOM 2525 C CA . GLN B 1 134 ? 2.731 43.791 47.519 1.00 25.86 131 GLN B CA 1
ATOM 2526 C C . GLN B 1 134 ? 2.744 42.262 47.486 1.00 23.53 131 GLN B C 1
ATOM 2527 O O . GLN B 1 134 ? 2.003 41.622 48.233 1.00 22.00 131 GLN B O 1
ATOM 2533 N N . PRO B 1 135 ? 3.563 41.653 46.613 1.00 21.28 132 PRO B N 1
ATOM 2534 C CA . PRO B 1 135 ? 3.575 40.184 46.590 1.00 19.97 132 PRO B CA 1
ATOM 2535 C C . PRO B 1 135 ? 4.087 39.656 47.928 1.00 19.06 132 PRO B C 1
ATOM 2536 O O . PRO B 1 135 ? 3.748 38.550 48.348 1.00 17.57 132 PRO B O 1
ATOM 2540 N N . GLY B 1 136 ? 4.906 40.467 48.590 1.00 17.98 133 GLY B N 1
ATOM 2541 C CA . GLY B 1 136 ? 5.443 40.078 49.880 1.00 19.09 133 GLY B CA 1
ATOM 2542 C C . GLY B 1 136 ? 4.336 39.956 50.909 1.00 18.05 133 GLY B C 1
ATOM 2543 O O . GLY B 1 136 ? 4.350 39.051 51.750 1.00 17.28 133 GLY B O 1
ATOM 2544 N N . GLU B 1 137 ? 3.369 40.868 50.846 1.00 20.27 134 GLU B N 1
ATOM 2545 C CA . GLU B 1 137 ? 2.241 40.852 51.774 1.00 20.91 134 GLU B CA 1
ATOM 2546 C C . GLU B 1 137 ? 1.347 39.652 51.478 1.00 20.01 134 GLU B C 1
ATOM 2547 O O . GLU B 1 137 ? 0.782 39.050 52.393 1.00 19.21 134 GLU B O 1
ATOM 2553 N N . VAL B 1 138 ? 1.219 39.301 50.200 1.00 17.88 135 VAL B N 1
ATOM 2554 C CA . VAL B 1 138 ? 0.416 38.143 49.825 1.00 18.22 135 VAL B CA 1
ATOM 2555 C C . VAL B 1 138 ? 1.077 36.890 50.411 1.00 18.51 135 VAL B C 1
ATOM 2556 O O . VAL B 1 138 ? 0.418 36.053 51.031 1.00 18.87 135 VAL B O 1
ATOM 2560 N N . ILE B 1 139 ? 2.385 36.770 50.216 1.00 19.58 136 ILE B N 1
ATOM 2561 C CA . ILE B 1 139 ? 3.128 35.627 50.734 1.00 21.15 136 ILE B CA 1
ATOM 2562 C C . ILE B 1 139 ? 2.957 35.544 52.254 1.00 22.11 136 ILE B C 1
ATOM 2563 O O . ILE B 1 139 ? 2.733 34.465 52.806 1.00 23.10 136 ILE B O 1
ATOM 2568 N N . GLN B 1 140 ? 3.056 36.689 52.922 1.00 21.57 137 GLN B N 1
ATOM 2569 C CA . GLN B 1 140 ? 2.904 36.738 54.370 1.00 22.38 137 GLN B CA 1
ATOM 2570 C C . GLN B 1 140 ? 1.549 36.179 54.802 1.00 24.62 137 GLN B C 1
ATOM 2571 O O . GLN B 1 140 ? 1.461 35.443 55.787 1.00 25.41 137 GLN B O 1
ATOM 2577 N N . SER B 1 141 ? 0.497 36.520 54.058 1.00 24.51 138 SER B N 1
ATOM 2578 C CA . SER B 1 141 ? -0.852 36.060 54.385 1.00 25.17 138 SER B CA 1
ATOM 2579 C C . SER B 1 141 ? -1.015 34.549 54.266 1.00 25.30 138 SER B C 1
ATOM 2580 O O . SER B 1 141 ? -1.934 33.974 54.848 1.00 24.98 138 SER B O 1
ATOM 2583 N N . TYR B 1 142 ? -0.140 33.905 53.502 1.00 24.19 139 TYR B N 1
ATOM 2584 C CA . TYR B 1 142 ? -0.213 32.459 53.347 1.00 24.81 139 TYR B CA 1
ATOM 2585 C C . TYR B 1 142 ? 0.621 31.758 54.413 1.00 24.36 139 TYR B C 1
ATOM 2586 O O . TYR B 1 142 ? 0.468 30.557 54.645 1.00 24.84 139 TYR B O 1
ATOM 2595 N N . TYR B 1 143 ? 1.496 32.523 55.060 1.00 23.49 140 TYR B N 1
ATOM 2596 C CA . TYR B 1 143 ? 2.366 32.009 56.112 1.00 24.09 140 TYR B CA 1
ATOM 2597 C C . TYR B 1 143 ? 2.297 32.926 57.341 1.00 23.65 140 TYR B C 1
ATOM 2598 O O . TYR B 1 143 ? 3.292 33.538 57.723 1.00 21.88 140 TYR B O 1
ATOM 2607 N N . PRO B 1 144 ? 1.118 33.027 57.977 1.00 25.03 141 PRO B N 1
ATOM 2608 C CA . PRO B 1 144 ? 0.946 33.880 59.160 1.00 26.82 141 PRO B CA 1
ATOM 2609 C C . PRO B 1 144 ? 1.862 33.546 60.338 1.00 27.67 141 PRO B C 1
ATOM 2610 O O . PRO B 1 144 ? 2.083 34.381 61.216 1.00 29.44 141 PRO B O 1
ATOM 2614 N N . ASP B 1 145 ? 2.395 32.328 60.350 1.00 28.85 142 ASP B N 1
ATOM 2615 C CA . ASP B 1 145 ? 3.295 31.888 61.416 1.00 30.21 142 ASP B CA 1
ATOM 2616 C C . ASP B 1 145 ? 4.702 32.443 61.212 1.00 31.31 142 ASP B C 1
ATOM 2617 O O . ASP B 1 145 ? 5.520 32.445 62.133 1.00 31.69 142 ASP B O 1
ATOM 2622 N N . GLN B 1 146 ? 4.975 32.904 59.995 1.00 32.81 143 GLN B N 1
ATOM 2623 C CA . GLN B 1 146 ? 6.276 33.458 59.640 1.00 35.09 143 GLN B CA 1
ATOM 2624 C C . GLN B 1 146 ? 6.302 34.964 59.870 1.00 35.68 143 GLN B C 1
ATOM 2625 O O . GLN B 1 146 ? 5.359 35.671 59.519 1.00 35.78 143 GLN B O 1
ATOM 2631 N N . PRO B 1 147 ? 7.391 35.475 60.461 1.00 36.50 144 PRO B N 1
ATOM 2632 C CA . PRO B 1 147 ? 7.519 36.909 60.734 1.00 36.01 144 PRO B CA 1
ATOM 2633 C C . PRO B 1 147 ? 8.180 37.729 59.626 1.00 34.80 144 PRO B C 1
ATOM 2634 O O . PRO B 1 147 ? 9.124 37.277 58.978 1.00 34.57 144 PRO B O 1
ATOM 2638 N N . LYS B 1 148 ? 7.667 38.939 59.425 1.00 33.68 145 LYS B N 1
ATOM 2639 C CA . LYS B 1 148 ? 8.196 39.879 58.440 1.00 34.05 145 LYS B CA 1
ATOM 2640 C C . LYS B 1 148 ? 8.552 39.289 57.074 1.00 31.25 145 LYS B C 1
ATOM 2641 O O . LYS B 1 148 ? 9.631 39.553 56.545 1.00 30.37 145 LYS B O 1
ATOM 2647 N N . LEU B 1 149 ? 7.646 38.511 56.496 1.00 29.69 146 LEU B N 1
ATOM 2648 C CA . LEU B 1 149 ? 7.902 37.906 55.191 1.00 28.04 146 LEU B CA 1
ATOM 2649 C C . LEU B 1 149 ? 7.863 38.913 54.046 1.00 28.35 146 LEU B C 1
ATOM 2650 O O . LEU B 1 149 ? 8.564 38.750 53.047 1.00 27.06 146 LEU B O 1
ATOM 2655 N N . ALA B 1 150 ? 7.040 39.948 54.190 1.00 27.40 147 ALA B N 1
ATOM 2656 C CA . ALA B 1 150 ? 6.918 40.967 53.157 1.00 26.84 147 ALA B CA 1
ATOM 2657 C C . ALA B 1 150 ? 8.269 41.617 52.872 1.00 26.58 147 ALA B C 1
ATOM 2658 O O . ALA B 1 150 ? 8.699 41.689 51.719 1.00 26.37 147 ALA B O 1
ATOM 2660 N N . SER B 1 151 ? 8.943 42.082 53.921 1.00 25.89 148 SER B N 1
ATOM 2661 C CA . SER B 1 151 ? 10.248 42.716 53.763 1.00 25.59 148 SER B CA 1
ATOM 2662 C C . SER B 1 151 ? 11.286 41.704 53.289 1.00 23.03 148 SER B C 1
ATOM 2663 O O . SER B 1 151 ? 12.164 42.033 52.496 1.00 23.70 148 SER B O 1
ATOM 2666 N N . ALA B 1 152 ? 11.179 40.472 53.774 1.00 22.60 149 ALA B N 1
ATOM 2667 C CA . ALA B 1 152 ? 12.106 39.421 53.376 1.00 23.75 149 ALA B CA 1
ATOM 2668 C C . ALA B 1 152 ? 11.995 39.148 51.873 1.00 22.63 149 ALA B C 1
ATOM 2669 O O . ALA B 1 152 ? 12.990 38.855 51.211 1.00 22.86 149 ALA B O 1
ATOM 2671 N N . PHE B 1 153 ? 10.780 39.242 51.338 1.00 21.55 150 PHE B N 1
ATOM 2672 C CA . PHE B 1 153 ? 10.569 39.021 49.906 1.00 21.39 150 PHE B CA 1
ATOM 2673 C C . PHE B 1 153 ? 11.317 40.062 49.074 1.00 20.28 150 PHE B C 1
ATOM 2674 O O . PHE B 1 153 ? 12.049 39.717 48.154 1.00 21.35 150 PHE B O 1
ATOM 2682 N N . VAL B 1 154 ? 11.124 41.336 49.390 1.00 21.86 151 VAL B N 1
ATOM 2683 C CA . VAL B 1 154 ? 11.797 42.401 48.655 1.00 22.25 151 VAL B CA 1
ATOM 2684 C C . VAL B 1 154 ? 13.311 42.180 48.703 1.00 23.93 151 VAL B C 1
ATOM 2685 O O . VAL B 1 154 ? 14.016 42.368 47.712 1.00 22.72 151 VAL B O 1
ATOM 2689 N N . ARG B 1 155 ? 13.799 41.750 49.857 1.00 24.38 152 ARG B N 1
ATOM 2690 C CA . ARG B 1 155 ? 15.221 41.505 50.041 1.00 26.32 152 ARG B CA 1
ATOM 2691 C C . ARG B 1 155 ? 15.749 40.301 49.252 1.00 24.72 152 ARG B C 1
ATOM 2692 O O . ARG B 1 155 ? 16.635 40.442 48.407 1.00 24.51 152 ARG B O 1
ATOM 2700 N N . HIS B 1 156 ? 15.196 39.123 49.524 1.00 23.43 153 HIS B N 1
ATOM 2701 C CA . HIS B 1 156 ? 15.639 37.882 48.883 1.00 22.87 153 HIS B CA 1
ATOM 2702 C C . HIS B 1 156 ? 15.209 37.639 47.442 1.00 22.57 153 HIS B C 1
ATOM 2703 O O . HIS B 1 156 ? 15.809 36.815 46.753 1.00 22.53 153 HIS B O 1
ATOM 2710 N N . ALA B 1 157 ? 14.181 38.341 46.981 1.00 20.91 154 ALA B N 1
ATOM 2711 C CA . ALA B 1 157 ? 13.710 38.147 45.610 1.00 20.39 154 ALA B CA 1
ATOM 2712 C C . ALA B 1 157 ? 14.457 39.019 44.602 1.00 19.45 154 ALA B C 1
ATOM 2713 O O . ALA B 1 157 ? 14.351 38.812 43.392 1.00 18.06 154 ALA B O 1
ATOM 2715 N N . LEU B 1 158 ? 15.212 39.993 45.099 1.00 19.61 155 LEU B N 1
ATOM 2716 C CA . LEU B 1 158 ? 15.961 40.885 44.222 1.00 21.15 155 LEU B CA 1
ATOM 2717 C C . LEU B 1 158 ? 16.911 40.104 43.320 1.00 20.53 155 LEU B C 1
ATOM 2718 O O . LEU B 1 158 ? 17.711 39.297 43.799 1.00 21.19 155 LEU B O 1
ATOM 2723 N N . GLY B 1 159 ? 16.807 40.339 42.015 1.00 18.10 156 GLY B N 1
ATOM 2724 C CA . GLY B 1 159 ? 17.666 39.659 41.058 1.00 17.77 156 GLY B CA 1
ATOM 2725 C C . GLY B 1 159 ? 17.158 38.313 40.572 1.00 16.28 156 GLY B C 1
ATOM 2726 O O . GLY B 1 159 ? 17.730 37.736 39.648 1.00 17.59 156 GLY B O 1
ATOM 2727 N N . ILE B 1 160 ? 16.082 37.811 41.175 1.00 16.07 157 ILE B N 1
ATOM 2728 C CA . ILE B 1 160 ? 15.524 36.515 40.781 1.00 15.94 157 ILE B CA 1
ATOM 2729 C C . ILE B 1 160 ? 13.999 36.515 40.813 1.00 15.17 157 ILE B C 1
ATOM 2730 O O . ILE B 1 160 ? 13.373 35.479 41.060 1.00 14.93 157 ILE B O 1
ATOM 2735 N N . ARG B 1 161 ? 13.405 37.675 40.551 1.00 14.21 158 ARG B N 1
ATOM 2736 C CA . ARG B 1 161 ? 11.954 37.805 40.585 1.00 13.66 158 ARG B CA 1
ATOM 2737 C C . ARG B 1 161 ? 11.313 37.777 39.197 1.00 13.22 158 ARG B C 1
ATOM 2738 O O . ARG B 1 161 ? 10.144 38.120 39.032 1.00 14.39 158 ARG B O 1
ATOM 2746 N N . GLY B 1 162 ? 12.078 37.366 38.199 1.00 12.07 159 GLY B N 1
ATOM 2747 C CA . GLY B 1 162 ? 11.526 37.284 36.859 1.00 13.52 159 GLY B CA 1
ATOM 2748 C C . GLY B 1 162 ? 11.679 38.510 35.981 1.00 11.91 159 GLY B C 1
ATOM 2749 O O . GLY B 1 162 ? 12.383 39.467 36.315 1.00 11.25 159 GLY B O 1
ATOM 2750 N N . ILE B 1 163 ? 10.994 38.476 34.843 1.00 12.04 160 ILE B N 1
ATOM 2751 C CA . ILE B 1 163 ? 11.060 39.558 33.879 1.00 12.34 160 ILE B CA 1
ATOM 2752 C C . ILE B 1 163 ? 9.671 40.010 33.434 1.00 12.86 160 ILE B C 1
ATOM 2753 O O . ILE B 1 163 ? 8.662 39.382 33.762 1.00 12.97 160 ILE B O 1
ATOM 2758 N N . VAL B 1 164 ? 9.639 41.118 32.699 1.00 12.20 161 VAL B N 1
ATOM 2759 C CA . VAL B 1 164 ? 8.402 41.648 32.135 1.00 12.97 161 VAL B CA 1
ATOM 2760 C C . VAL B 1 164 ? 8.645 41.736 30.634 1.00 12.97 161 VAL B C 1
ATOM 2761 O O . VAL B 1 164 ? 9.784 41.929 30.195 1.00 12.86 161 VAL B O 1
ATOM 2765 N N . CYS B 1 165 ? 7.583 41.585 29.850 1.00 11.77 162 CYS B N 1
ATOM 2766 C CA . CYS B 1 165 ? 7.695 41.624 28.394 1.00 13.40 162 CYS B CA 1
ATOM 2767 C C . CYS B 1 165 ? 6.525 42.351 27.763 1.00 13.15 162 CYS B C 1
ATOM 2768 O O . CYS B 1 165 ? 5.524 42.626 28.413 1.00 13.67 162 CYS B O 1
ATOM 2771 N N . ILE B 1 166 ? 6.663 42.665 26.482 1.00 13.68 163 ILE B N 1
ATOM 2772 C CA . ILE B 1 166 ? 5.557 43.263 25.751 1.00 15.28 163 ILE B CA 1
ATOM 2773 C C . ILE B 1 166 ? 5.265 42.203 24.695 1.00 13.51 163 ILE B C 1
ATOM 2774 O O . ILE B 1 166 ? 6.134 41.393 24.367 1.00 13.88 163 ILE B O 1
ATOM 2779 N N . VAL B 1 167 ? 4.043 42.172 24.186 1.00 13.02 164 VAL B N 1
ATOM 2780 C CA . VAL B 1 167 ? 3.710 41.196 23.165 1.00 13.13 164 VAL B CA 1
ATOM 2781 C C . VAL B 1 167 ? 4.227 41.702 21.821 1.00 13.99 164 VAL B C 1
ATOM 2782 O O . VAL B 1 167 ? 3.835 42.775 2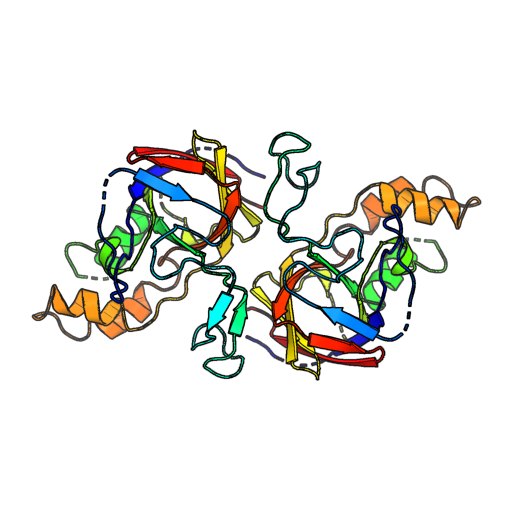1.373 1.00 15.87 164 VAL B O 1
ATOM 2786 N N . GLU B 1 168 ? 5.114 40.935 21.193 1.00 14.46 165 GLU B N 1
ATOM 2787 C CA . GLU B 1 168 ? 5.680 41.317 19.901 1.00 15.54 165 GLU B CA 1
ATOM 2788 C C . GLU B 1 168 ? 4.898 40.714 18.733 1.00 16.29 165 GLU B C 1
ATOM 2789 O O . GLU B 1 168 ? 4.887 41.270 17.635 1.00 14.92 165 GLU B O 1
ATOM 2795 N N . ARG B 1 169 ? 4.255 39.571 18.965 1.00 16.48 166 ARG B N 1
ATOM 2796 C CA . ARG B 1 169 ? 3.425 38.946 17.931 1.00 17.49 166 ARG B CA 1
ATOM 2797 C C . ARG B 1 169 ? 2.265 38.221 18.600 1.00 16.68 166 ARG B C 1
ATOM 2798 O O . ARG B 1 169 ? 2.474 37.376 19.469 1.00 15.46 166 ARG B O 1
ATOM 2806 N N . PRO B 1 170 ? 1.022 38.554 18.212 1.00 16.48 167 PRO B N 1
ATOM 2807 C CA . PRO B 1 170 ? -0.181 37.934 18.779 1.00 17.47 167 PRO B CA 1
ATOM 2808 C C . PRO B 1 170 ? -0.258 36.430 18.532 1.00 17.56 167 PRO B C 1
ATOM 2809 O O . PRO B 1 170 ? 0.337 35.913 17.585 1.00 17.91 167 PRO B O 1
ATOM 2813 N N . GLY B 1 171 ? -0.995 35.731 19.389 1.00 17.06 168 GLY B N 1
ATOM 2814 C CA . GLY B 1 171 ? -1.143 34.296 19.230 1.00 17.79 168 GLY B CA 1
ATOM 2815 C C . GLY B 1 171 ? -1.602 33.626 20.512 1.00 17.48 168 GLY B C 1
ATOM 2816 O O . GLY B 1 171 ? -1.544 34.221 21.589 1.00 16.06 168 GLY B O 1
ATOM 2817 N N . ALA B 1 172 ? -2.063 32.387 20.401 1.00 17.65 169 ALA B N 1
ATOM 2818 C CA . ALA B 1 172 ? -2.519 31.655 21.571 1.00 16.90 169 ALA B CA 1
ATOM 2819 C C . ALA B 1 172 ? -1.370 30.833 22.138 1.00 16.10 169 ALA B C 1
ATOM 2820 O O . ALA B 1 172 ? -0.488 30.387 21.402 1.00 16.86 169 ALA B O 1
ATOM 2822 N N . VAL B 1 173 ? -1.374 30.657 23.454 1.00 14.75 170 VAL B N 1
ATOM 2823 C CA . VAL B 1 173 ? -0.354 29.871 24.135 1.00 14.71 170 VAL B CA 1
ATOM 2824 C C . VAL B 1 173 ? -1.069 28.883 25.059 1.00 15.08 170 VAL B C 1
ATOM 2825 O O . VAL B 1 173 ? -2.132 29.189 25.605 1.00 16.11 170 VAL B O 1
ATOM 2829 N N . TYR B 1 174 ? -0.487 27.699 25.220 1.00 15.26 171 TYR B N 1
ATOM 2830 C CA . TYR B 1 174 ? -1.094 26.649 26.031 1.00 15.94 171 TYR B CA 1
ATOM 2831 C C . TYR B 1 174 ? -0.147 26.075 27.066 1.00 16.31 171 TYR B C 1
ATOM 2832 O O . TYR B 1 174 ? 1.072 26.053 26.863 1.00 14.90 171 TYR B O 1
ATOM 2841 N N . THR B 1 175 ? -0.717 25.603 28.174 1.00 16.40 172 THR B N 1
ATOM 2842 C CA . THR B 1 175 ? 0.070 24.998 29.245 1.00 17.74 172 THR B CA 1
ATOM 2843 C C . THR B 1 175 ? 0.905 23.862 28.664 1.00 17.20 172 THR B C 1
ATOM 2844 O O . THR B 1 175 ? 0.392 23.029 27.916 1.00 17.88 172 THR B O 1
ATOM 2848 N N . GLY B 1 176 ? 2.190 23.831 29.000 1.00 15.82 173 GLY B N 1
ATOM 2849 C CA . GLY B 1 176 ? 3.049 22.777 28.496 1.00 16.95 173 GLY B CA 1
ATOM 2850 C C . GLY B 1 176 ? 3.736 23.086 27.179 1.00 17.67 173 GLY B C 1
ATOM 2851 O O . GLY B 1 176 ? 4.558 22.297 26.711 1.00 18.76 173 GLY B O 1
ATOM 2852 N N . ASP B 1 177 ? 3.406 24.222 26.571 1.00 16.55 174 ASP B N 1
ATOM 2853 C CA . ASP B 1 177 ? 4.026 24.602 25.307 1.00 15.85 174 ASP B CA 1
ATOM 2854 C C . ASP B 1 177 ? 5.540 24.639 25.409 1.00 16.57 174 ASP B C 1
ATOM 2855 O O . ASP B 1 177 ? 6.104 25.094 26.408 1.00 15.47 174 ASP B O 1
ATOM 2860 N N . GLU B 1 178 ? 6.201 24.157 24.367 1.00 17.55 175 GLU B N 1
ATOM 2861 C CA . GLU B 1 178 ? 7.649 24.211 24.330 1.00 20.42 175 GLU B CA 1
ATOM 2862 C C . GLU B 1 178 ? 7.919 25.612 23.793 1.00 19.46 175 GLU B C 1
ATOM 2863 O O . GLU B 1 178 ? 7.278 26.041 22.834 1.00 19.86 175 GLU B O 1
ATOM 2869 N N . ILE B 1 179 ? 8.829 26.342 24.419 1.00 18.45 176 ILE B N 1
ATOM 2870 C CA . ILE B 1 179 ? 9.126 27.673 23.931 1.00 19.12 176 ILE B CA 1
ATOM 2871 C C . ILE B 1 179 ? 10.543 27.785 23.401 1.00 19.27 176 ILE B C 1
ATOM 2872 O O . ILE B 1 179 ? 11.468 27.120 23.873 1.00 17.15 176 ILE B O 1
ATOM 2877 N N . GLU B 1 180 ? 10.679 28.626 22.389 1.00 21.00 177 GLU B N 1
ATOM 2878 C CA . GLU B 1 180 ? 11.948 28.878 21.736 1.00 21.60 177 GLU B CA 1
ATOM 2879 C C . GLU B 1 180 ? 12.408 30.250 22.211 1.00 21.03 177 GLU B C 1
ATOM 2880 O O . GLU B 1 180 ? 11.721 31.250 21.991 1.00 20.55 177 GLU B O 1
ATOM 2886 N N . VAL B 1 181 ? 13.561 30.296 22.869 1.00 18.72 178 VAL B N 1
ATOM 2887 C CA . VAL B 1 181 ? 14.098 31.549 23.384 1.00 19.25 178 VAL B CA 1
ATOM 2888 C C . VAL B 1 181 ? 15.308 32.008 22.585 1.00 20.38 178 VAL B C 1
ATOM 2889 O O . VAL B 1 181 ? 16.232 31.235 22.334 1.00 21.50 178 VAL B O 1
ATOM 2893 N N . HIS B 1 182 ? 15.281 33.271 22.177 1.00 20.57 179 HIS B N 1
ATOM 2894 C CA . HIS B 1 182 ? 16.375 33.871 21.427 1.00 20.71 179 HIS B CA 1
ATOM 2895 C C . HIS B 1 182 ? 17.004 34.868 22.395 1.00 22.88 179 HIS B C 1
ATOM 2896 O O . HIS B 1 182 ? 16.522 35.994 22.549 1.00 21.37 179 HIS B O 1
ATOM 2903 N N . SER B 1 183 ? 18.066 34.426 23.066 1.00 22.93 180 SER B N 1
ATOM 2904 C CA . SER B 1 183 ? 18.758 35.241 24.055 1.00 25.39 180 SER B CA 1
ATOM 2905 C C . SER B 1 183 ? 19.689 36.263 23.418 1.00 27.56 180 SER B C 1
ATOM 2906 O O . SER B 1 183 ? 20.631 35.911 22.707 1.00 26.40 180 SER B O 1
ATOM 2909 N N . TYR B 1 184 ? 19.413 37.537 23.681 1.00 29.19 181 TYR B N 1
ATOM 2910 C CA . TYR B 1 184 ? 20.211 38.624 23.131 1.00 33.87 181 TYR B CA 1
ATOM 2911 C C . TYR B 1 184 ? 21.593 38.682 23.769 1.00 38.59 181 TYR B C 1
ATOM 2912 O O . TYR B 1 184 ? 21.715 38.770 24.997 1.00 36.82 181 TYR B O 1
ATOM 2921 N N . GLN B 1 185 ? 22.613 38.636 22.910 1.00 43.37 182 GLN B N 1
ATOM 2922 C CA . GLN B 1 185 ? 24.031 38.677 23.277 1.00 50.93 182 GLN B CA 1
ATOM 2923 C C . GLN B 1 185 ? 24.631 37.277 23.391 1.00 52.40 182 GLN B C 1
ATOM 2924 O O . GLN B 1 185 ? 23.872 36.288 23.279 1.00 51.71 182 GLN B O 1
#

B-factor: mean 23.2, std 10.27, range [6.53, 95.18]

Sequence (352 aa):
WKRTAKAEGLYIADTKSFVTKQDDKLDFDYGGIPGDLHFGLTKKAGAREPFSRRGTEIFNRRQISIVSIEECNEIALKGVPRILPEWLGANVAVSGPDDLTSLKEGSRIIFPSGAALLCEGENDDPCCIQQPGEVIQSYYPDQPKLASAFVRHALGIRGIVCIVERPGAVYTGDEIEVHSYQWKRTAKAEGLYIADTKSFVTKQQDKLDFDYGGIPGDLHFGLLTKKKAGAREPFSRRGTEIFNRRQISIVSIEECNEIALKGVPRILPEWLGANVAVSGPDLTSLKEGSRIIFPSGAALLCEGENDDPCCIQPGEVIQSYYPDQPKLASAFVRHALGIRGIVCIVERPGAVYTGDEIEVHSYQ